Protein AF-A0A832FJZ9-F1 (afdb_monomer)

pLDDT: mean 93.6, std 7.47, range [38.06, 98.38]

Structure (mmCIF, N/CA/C/O backbone):
data_AF-A0A832FJZ9-F1
#
_entry.id   AF-A0A832FJZ9-F1
#
loop_
_atom_site.group_PDB
_atom_site.id
_atom_site.type_symbol
_atom_site.label_atom_id
_atom_site.label_alt_id
_atom_site.label_comp_id
_atom_site.label_asym_id
_atom_site.label_entity_id
_atom_site.label_seq_id
_atom_site.pdbx_PDB_ins_code
_atom_site.Cartn_x
_atom_site.Cartn_y
_atom_site.Cartn_z
_atom_site.occupancy
_atom_site.B_iso_or_equiv
_atom_site.auth_seq_id
_atom_site.auth_comp_id
_atom_site.auth_asym_id
_atom_site.auth_atom_id
_atom_site.pdbx_PDB_model_num
ATOM 1 N N . MET A 1 1 ? -12.953 16.997 8.517 1.00 89.00 1 MET A N 1
ATOM 2 C CA . MET A 1 1 ? -11.921 16.408 7.633 1.00 89.00 1 MET A CA 1
ATOM 3 C C . MET A 1 1 ? -12.492 15.427 6.600 1.00 89.00 1 MET A C 1
ATOM 5 O O . MET A 1 1 ? -12.415 15.739 5.420 1.00 89.00 1 MET A O 1
ATOM 9 N N . HIS A 1 2 ? -13.086 14.290 7.000 1.00 92.81 2 HIS A N 1
ATOM 10 C CA . HIS A 1 2 ? -13.506 13.210 6.080 1.00 92.81 2 HIS A CA 1
ATOM 11 C C . HIS A 1 2 ? -14.356 13.675 4.880 1.00 92.81 2 HIS A C 1
ATOM 13 O O . HIS A 1 2 ? -14.005 13.395 3.738 1.00 92.81 2 HIS A O 1
ATOM 19 N N . ASP A 1 3 ? -15.437 14.421 5.121 1.00 95.12 3 ASP A N 1
ATOM 20 C CA . ASP A 1 3 ? -16.335 14.901 4.057 1.00 95.12 3 ASP A CA 1
ATOM 21 C C . ASP A 1 3 ? -15.654 15.831 3.052 1.00 95.12 3 ASP A C 1
ATOM 23 O O . ASP A 1 3 ? -15.945 15.750 1.859 1.00 95.12 3 ASP A O 1
ATOM 27 N N . SER A 1 4 ? -14.747 16.684 3.539 1.00 92.88 4 SER A N 1
ATOM 28 C CA . SER A 1 4 ? -13.955 17.589 2.702 1.00 92.88 4 SER A CA 1
ATOM 29 C C . SER A 1 4 ? -13.010 16.787 1.806 1.00 92.88 4 SER A C 1
ATOM 31 O O . SER A 1 4 ? -13.047 16.933 0.589 1.00 92.88 4 SER A O 1
ATOM 33 N N . PHE A 1 5 ? -12.265 15.837 2.386 1.00 91.38 5 PHE A N 1
ATOM 34 C CA . PHE A 1 5 ? -11.355 14.972 1.630 1.00 91.38 5 PHE A CA 1
ATOM 35 C C . PHE A 1 5 ? -12.083 14.124 0.576 1.00 91.38 5 PHE A C 1
ATOM 37 O O . PHE A 1 5 ? -11.594 13.948 -0.535 1.00 91.38 5 PHE A O 1
ATOM 44 N N . ARG A 1 6 ? -13.280 13.616 0.896 1.00 91.12 6 ARG A N 1
ATOM 45 C CA . ARG A 1 6 ? -14.104 12.844 -0.050 1.00 91.12 6 ARG A CA 1
ATOM 46 C C . ARG A 1 6 ? -14.927 13.707 -1.008 1.00 91.12 6 ARG A C 1
ATOM 48 O O . ARG A 1 6 ? -15.664 13.148 -1.817 1.00 91.12 6 ARG A O 1
ATOM 55 N N . ASN A 1 7 ? -14.842 15.035 -0.894 1.00 93.50 7 ASN A N 1
ATOM 56 C CA . ASN A 1 7 ? -15.643 16.003 -1.641 1.00 93.50 7 ASN A CA 1
ATOM 57 C C . ASN A 1 7 ? -17.149 15.658 -1.655 1.00 93.50 7 ASN A C 1
ATOM 59 O O . ASN A 1 7 ? -17.830 15.718 -2.681 1.00 93.50 7 ASN A O 1
ATOM 63 N N . LYS A 1 8 ? -17.677 15.212 -0.505 1.00 96.75 8 LYS A N 1
ATOM 64 C CA . LYS A 1 8 ? -19.079 14.800 -0.370 1.00 96.75 8 LYS A CA 1
ATOM 65 C C . LYS A 1 8 ? -19.588 15.022 1.051 1.00 96.75 8 LYS A C 1
ATOM 67 O O . LYS A 1 8 ? -19.290 14.253 1.968 1.00 96.75 8 LYS A O 1
ATOM 72 N N . LYS A 1 9 ? -20.435 16.045 1.204 1.00 97.44 9 LYS A N 1
ATOM 73 C CA . LYS A 1 9 ? -21.171 16.322 2.445 1.00 97.44 9 LYS A CA 1
ATOM 74 C C . LYS A 1 9 ? -22.018 15.108 2.856 1.00 97.44 9 LYS A C 1
ATOM 76 O O . LYS A 1 9 ? -22.688 14.502 2.019 1.00 97.44 9 LYS A O 1
ATOM 81 N N . GLY A 1 10 ? -21.970 14.761 4.137 1.00 97.38 10 GLY A N 1
ATOM 82 C CA . GLY A 1 10 ? -22.644 13.618 4.749 1.00 97.38 10 GLY A CA 1
ATOM 83 C C . GLY A 1 10 ? -21.946 12.270 4.540 1.00 97.38 10 GLY A C 1
ATOM 84 O O . GLY A 1 10 ? -22.469 11.253 4.990 1.00 97.38 10 GLY A O 1
ATOM 85 N N . SER A 1 11 ? -20.793 12.210 3.860 1.00 97.25 11 SER A N 1
ATOM 86 C CA . SER A 1 11 ? -20.145 10.923 3.554 1.00 97.25 11 SER A CA 1
ATOM 87 C C . SER A 1 11 ? -19.661 10.179 4.799 1.00 97.25 11 SER A C 1
ATOM 89 O O . SER A 1 11 ? -19.756 8.955 4.839 1.00 97.25 11 SER A O 1
ATOM 91 N N . PHE A 1 12 ? -19.201 10.895 5.827 1.00 96.00 12 PHE A N 1
ATOM 92 C CA . PHE A 1 12 ? -18.792 10.297 7.094 1.00 96.00 12 PHE A CA 1
ATOM 93 C C . PHE A 1 12 ? -19.978 9.683 7.839 1.00 96.00 12 PHE A C 1
ATOM 95 O O . PHE A 1 12 ? -19.928 8.516 8.209 1.00 96.00 12 PHE A O 1
ATOM 102 N N . SER A 1 13 ? -21.078 10.431 7.978 1.00 96.94 13 SER A N 1
ATOM 103 C CA . SER A 1 13 ? -22.306 9.929 8.609 1.00 96.94 13 SER A CA 1
ATOM 104 C C . SER A 1 13 ? -22.831 8.682 7.894 1.00 96.94 13 SER A C 1
ATOM 106 O O . SER A 1 13 ? -23.115 7.687 8.549 1.00 96.94 13 SER A O 1
ATOM 108 N N . ARG A 1 14 ? -22.846 8.681 6.555 1.00 97.44 14 ARG A N 1
ATOM 109 C CA . ARG A 1 14 ? -23.234 7.501 5.766 1.00 97.44 14 ARG A CA 1
ATOM 110 C C . ARG A 1 14 ? -22.320 6.296 5.998 1.00 97.44 14 ARG A C 1
ATOM 112 O O . ARG A 1 14 ? -22.810 5.173 6.023 1.00 97.44 14 ARG A O 1
ATOM 119 N N . ALA A 1 15 ? -21.013 6.512 6.154 1.00 96.44 15 ALA A N 1
ATOM 120 C CA . ALA A 1 15 ? -20.077 5.436 6.472 1.00 96.44 15 ALA A CA 1
ATOM 121 C C . ALA A 1 15 ? -20.342 4.849 7.868 1.00 96.44 15 ALA A C 1
ATOM 123 O O . ALA A 1 15 ? -20.303 3.633 8.025 1.00 96.44 15 ALA A O 1
ATOM 124 N N . LEU A 1 16 ? -20.662 5.688 8.859 1.00 96.19 16 LEU A N 1
ATOM 125 C CA . LEU A 1 16 ? -21.021 5.226 10.203 1.00 96.19 16 LEU A CA 1
ATOM 126 C C . LEU A 1 16 ? -22.337 4.440 10.213 1.00 96.19 16 LEU A C 1
ATOM 128 O O . LEU A 1 16 ? -22.373 3.365 10.798 1.00 96.19 16 LEU A O 1
ATOM 132 N N . SER A 1 17 ? -23.374 4.909 9.511 1.00 96.94 17 SER A N 1
ATOM 133 C CA . SER A 1 17 ? -24.632 4.158 9.377 1.00 96.94 17 SER A CA 1
ATOM 134 C C . SER A 1 17 ? -24.424 2.806 8.691 1.00 96.94 17 SER A C 1
ATOM 136 O O . SER A 1 17 ? -25.046 1.820 9.062 1.00 96.94 17 SER A O 1
ATOM 138 N N . ALA A 1 18 ? -23.512 2.719 7.716 1.00 96.44 18 ALA A N 1
ATOM 139 C CA . ALA A 1 18 ? -23.163 1.433 7.116 1.00 96.44 18 ALA A CA 1
ATOM 140 C C . ALA A 1 18 ? -22.483 0.489 8.123 1.00 96.44 18 ALA A C 1
ATOM 142 O O . ALA A 1 18 ? -22.779 -0.701 8.125 1.00 96.44 18 ALA A O 1
ATOM 143 N N . LEU A 1 19 ? -21.595 0.999 8.987 1.00 96.19 19 LEU A N 1
ATOM 144 C CA . LEU A 1 19 ? -20.984 0.193 10.049 1.00 96.19 19 LEU A CA 1
ATOM 145 C C . LEU A 1 19 ? -22.018 -0.298 11.066 1.00 96.19 19 LEU A C 1
ATOM 147 O O . LEU A 1 19 ? -21.923 -1.440 11.501 1.00 96.19 19 LEU A O 1
ATOM 151 N N . GLU A 1 20 ? -22.987 0.543 11.422 1.00 95.38 20 GLU A N 1
ATOM 152 C CA . GLU A 1 20 ? -24.089 0.194 12.323 1.00 95.38 20 GLU A CA 1
ATOM 153 C C . GLU A 1 20 ? -24.928 -0.956 11.758 1.00 95.38 20 GLU A C 1
ATOM 155 O O . GLU A 1 20 ? -24.987 -2.017 12.374 1.00 95.38 20 GLU A O 1
ATOM 160 N N . ASN A 1 21 ? -25.433 -0.810 10.529 1.00 96.00 21 ASN A N 1
ATOM 161 C CA . ASN A 1 21 ? -26.218 -1.851 9.860 1.00 96.00 21 ASN A CA 1
ATOM 162 C C . ASN A 1 21 ? -25.443 -3.177 9.733 1.00 96.00 21 ASN A C 1
ATOM 164 O O . ASN A 1 21 ? -25.993 -4.258 9.915 1.00 96.00 21 ASN A O 1
ATOM 168 N N . LEU A 1 22 ? -24.143 -3.116 9.416 1.00 95.44 22 LEU A N 1
ATOM 169 C CA . LEU A 1 22 ? -23.307 -4.317 9.309 1.00 95.44 22 LEU A CA 1
ATOM 170 C C . LEU A 1 22 ? -23.061 -4.973 10.674 1.00 95.44 22 LEU A C 1
ATOM 172 O O . LEU A 1 22 ? -22.943 -6.196 10.751 1.00 95.44 22 LEU A O 1
ATOM 176 N N . ALA A 1 23 ? -22.977 -4.181 11.743 1.00 91.44 23 ALA A N 1
ATOM 177 C CA . ALA A 1 23 ? -22.807 -4.689 13.097 1.00 91.44 23 ALA A CA 1
ATOM 178 C C . ALA A 1 23 ? -24.077 -5.379 13.622 1.00 91.44 23 ALA A C 1
ATOM 180 O O . ALA A 1 23 ? -23.950 -6.402 14.297 1.00 91.44 23 ALA A O 1
ATOM 181 N N . GLU A 1 24 ? -25.268 -4.864 13.296 1.00 93.69 24 GLU A N 1
ATOM 182 C CA . GLU A 1 24 ? -26.562 -5.488 13.630 1.00 93.69 24 GLU A CA 1
ATOM 183 C C . GLU A 1 24 ? -26.681 -6.901 13.038 1.00 93.69 24 GLU A C 1
ATOM 185 O O . GLU A 1 24 ? -27.100 -7.834 13.721 1.00 93.69 24 GLU A O 1
ATOM 190 N N . GLU A 1 25 ? -26.172 -7.087 11.819 1.00 95.44 25 GLU A N 1
ATOM 191 C CA . GLU A 1 25 ? -26.148 -8.374 11.113 1.00 95.44 25 GLU A CA 1
ATOM 192 C C . GLU A 1 25 ? -24.904 -9.235 11.427 1.00 95.44 25 GLU A C 1
ATOM 194 O O . GLU A 1 25 ? -24.653 -10.252 10.780 1.00 95.44 25 GLU A O 1
ATOM 199 N N . ASN A 1 26 ? -24.088 -8.850 12.418 1.00 91.44 26 ASN A N 1
ATOM 200 C CA . ASN A 1 26 ? -22.841 -9.534 12.798 1.00 91.44 26 ASN A CA 1
ATOM 201 C C . ASN A 1 26 ? -21.834 -9.732 11.642 1.00 91.44 26 ASN A C 1
ATOM 203 O O . ASN A 1 26 ? -21.006 -10.652 11.664 1.00 91.44 26 ASN A O 1
ATOM 207 N N . VAL A 1 27 ? -21.851 -8.851 10.639 1.00 94.94 27 VAL A N 1
ATOM 208 C CA . VAL A 1 27 ? -20.894 -8.882 9.531 1.00 94.94 27 VAL A CA 1
ATOM 209 C C . VAL A 1 27 ? -19.543 -8.363 10.016 1.00 94.94 27 VAL A C 1
ATOM 211 O O . VAL A 1 27 ? -19.424 -7.273 10.577 1.00 94.94 27 VAL A O 1
ATOM 214 N N . LYS A 1 28 ? -18.478 -9.139 9.785 1.00 93.44 28 LYS A N 1
ATOM 215 C CA . LYS A 1 28 ? -17.113 -8.706 10.110 1.00 93.44 28 LYS A CA 1
ATOM 216 C C . LYS A 1 28 ? -16.699 -7.568 9.185 1.00 93.44 28 LYS A C 1
ATOM 218 O O . LYS A 1 28 ? -16.698 -7.722 7.967 1.00 93.44 28 LYS A O 1
ATOM 223 N N . THR A 1 29 ? -16.292 -6.452 9.776 1.00 96.06 29 THR A N 1
ATOM 224 C CA . THR A 1 29 ? -15.905 -5.247 9.045 1.00 96.06 29 THR A CA 1
ATOM 225 C C . THR A 1 29 ? -14.444 -4.882 9.265 1.00 96.06 29 THR A C 1
ATOM 227 O O . THR A 1 29 ? -13.862 -5.114 10.333 1.00 96.06 29 THR A O 1
ATOM 230 N N . THR A 1 30 ? -13.884 -4.253 8.233 1.00 97.19 30 THR A N 1
ATOM 231 C CA . THR A 1 30 ? -12.579 -3.597 8.251 1.00 97.19 30 THR A CA 1
ATOM 232 C C . THR A 1 30 ? -12.775 -2.136 7.876 1.00 97.19 30 THR A C 1
ATOM 234 O O . THR A 1 30 ? -13.378 -1.830 6.846 1.00 97.19 30 THR A O 1
ATOM 237 N N . VAL A 1 31 ? -12.233 -1.222 8.675 1.00 97.06 31 VAL A N 1
ATOM 238 C CA . VAL A 1 31 ? -12.134 0.195 8.309 1.00 97.06 31 VAL A CA 1
ATOM 239 C C . VAL A 1 31 ? -10.755 0.432 7.719 1.00 97.06 31 VAL A C 1
ATOM 241 O O . VAL A 1 31 ? -9.745 0.092 8.326 1.00 97.06 31 VAL A O 1
ATOM 244 N N . SER A 1 32 ? -10.711 1.015 6.525 1.00 96.56 32 SER A N 1
ATOM 245 C CA . SER A 1 32 ? -9.465 1.364 5.842 1.00 96.56 32 SER A CA 1
ATOM 246 C C . SER A 1 32 ? -9.267 2.875 5.822 1.00 96.56 32 SER A C 1
ATOM 248 O O . SER A 1 32 ? -10.180 3.620 5.461 1.00 96.56 32 SER A O 1
ATOM 250 N N . MET A 1 33 ? -8.060 3.319 6.165 1.00 95.50 33 MET A N 1
ATOM 251 C CA . MET A 1 33 ? -7.646 4.718 6.133 1.00 95.50 33 MET A CA 1
ATOM 252 C C . MET A 1 33 ? -6.351 4.847 5.337 1.00 95.50 33 MET A C 1
ATOM 254 O O . MET A 1 33 ? -5.402 4.116 5.592 1.00 95.50 33 MET A O 1
ATOM 258 N N . VAL A 1 34 ? -6.309 5.783 4.389 1.00 95.50 34 VAL A N 1
ATOM 259 C CA . VAL A 1 34 ? -5.059 6.187 3.732 1.00 95.50 34 VAL A CA 1
ATOM 260 C C . VAL A 1 34 ? -4.426 7.295 4.558 1.00 95.50 34 VAL A C 1
ATOM 262 O O . VAL A 1 34 ? -5.096 8.272 4.906 1.00 95.50 34 VAL A O 1
ATOM 265 N N . ILE A 1 35 ? -3.148 7.130 4.874 1.00 97.12 35 ILE A N 1
ATOM 266 C CA . ILE A 1 35 ? -2.382 8.097 5.653 1.00 97.12 35 ILE A CA 1
ATOM 267 C C . ILE A 1 35 ? -1.826 9.180 4.730 1.00 97.12 35 ILE A C 1
ATOM 269 O O . ILE A 1 35 ? -1.324 8.899 3.642 1.00 97.12 35 ILE A O 1
ATOM 273 N N . SER A 1 36 ? -1.967 10.428 5.165 1.00 96.25 36 SER A N 1
ATOM 274 C CA . SER A 1 36 ? -1.509 11.636 4.480 1.00 96.25 36 SER A CA 1
ATOM 275 C C . SER A 1 36 ? -1.128 12.707 5.503 1.00 96.25 36 SER A C 1
ATOM 277 O O . SER A 1 36 ? -1.426 12.583 6.695 1.00 96.25 36 SER A O 1
ATOM 279 N N . LYS A 1 37 ? -0.523 13.803 5.044 1.00 96.69 37 LYS A N 1
ATOM 280 C CA . LYS A 1 37 ? -0.191 14.963 5.887 1.00 96.69 37 LYS A CA 1
ATOM 281 C C . LYS A 1 37 ? -1.393 15.539 6.642 1.00 96.69 37 LYS A C 1
ATOM 283 O O . LYS A 1 37 ? -1.202 16.159 7.678 1.00 96.69 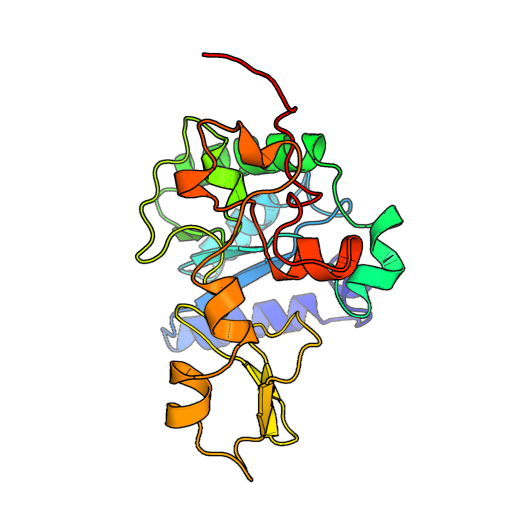37 LYS A O 1
ATOM 288 N N . LEU A 1 38 ? -2.614 15.300 6.158 1.00 95.50 38 LEU A N 1
ATOM 289 C CA . LEU A 1 38 ? -3.849 15.787 6.775 1.00 95.50 38 LEU A CA 1
ATOM 290 C C . LEU A 1 38 ? -4.273 15.007 8.024 1.00 95.50 38 LEU A C 1
ATOM 292 O O . LEU A 1 38 ? -5.051 15.532 8.807 1.00 95.50 38 LEU A O 1
ATOM 296 N N . ASN A 1 39 ? -3.851 13.746 8.171 1.00 96.25 39 ASN A N 1
ATOM 297 C CA . ASN A 1 39 ? -4.361 12.855 9.222 1.00 96.25 39 ASN A CA 1
ATOM 298 C C . ASN A 1 39 ? -3.280 12.053 9.958 1.00 96.25 39 ASN A C 1
ATOM 300 O O . ASN A 1 39 ? -3.618 11.308 10.874 1.00 96.25 39 ASN A O 1
ATOM 304 N N . LYS A 1 40 ? -2.000 12.181 9.586 1.00 96.81 40 LYS A N 1
ATOM 305 C CA . LYS A 1 40 ? -0.892 11.428 10.201 1.00 96.81 40 LYS A CA 1
ATOM 306 C C . LYS A 1 40 ? -0.768 11.622 11.716 1.00 96.81 40 LYS A C 1
ATOM 308 O O . LYS A 1 40 ? -0.194 10.759 12.373 1.00 96.81 40 LYS A O 1
ATOM 313 N N . ASP A 1 41 ? -1.267 12.736 12.250 1.00 95.94 41 ASP A N 1
ATOM 314 C CA . ASP A 1 41 ? -1.172 13.077 13.672 1.00 95.94 41 ASP A CA 1
ATOM 315 C C . ASP A 1 41 ? -2.426 12.673 14.461 1.00 95.94 41 ASP A C 1
ATOM 317 O O . ASP A 1 41 ? -2.311 12.309 15.628 1.00 95.94 41 ASP A O 1
ATOM 321 N N . ASP A 1 42 ? -3.577 12.581 13.787 1.00 95.25 42 ASP A N 1
ATOM 322 C CA . ASP A 1 42 ? -4.883 12.305 14.404 1.00 95.25 42 ASP A CA 1
ATOM 323 C C . ASP A 1 42 ? -5.446 10.917 14.029 1.00 95.25 42 ASP A C 1
ATOM 325 O O . ASP A 1 42 ? -6.596 10.589 14.319 1.00 95.25 42 ASP A O 1
ATOM 329 N N . PHE A 1 43 ? -4.671 10.059 13.351 1.00 96.44 43 PHE A N 1
ATOM 330 C CA . PHE A 1 43 ? -5.163 8.761 12.853 1.00 96.44 43 PHE A CA 1
ATOM 331 C C . PHE A 1 43 ? -5.712 7.850 13.964 1.00 96.44 43 PHE A C 1
ATOM 333 O O . PHE A 1 43 ? -6.587 7.023 13.705 1.00 96.44 43 PHE A O 1
ATOM 340 N N . GLN A 1 44 ? -5.211 7.994 15.195 1.00 96.75 44 GLN A N 1
ATOM 341 C CA . GLN A 1 44 ? -5.633 7.218 16.363 1.00 96.75 44 GLN A CA 1
ATOM 342 C C . GLN A 1 44 ? -7.035 7.591 16.871 1.00 96.75 44 GLN A C 1
ATOM 344 O O . GLN A 1 44 ? -7.672 6.784 17.547 1.00 96.75 44 GLN A O 1
ATOM 349 N N . ASP A 1 45 ? -7.572 8.749 16.481 1.00 96.50 45 ASP A N 1
ATOM 350 C CA . ASP A 1 45 ? -8.908 9.206 16.888 1.00 96.50 45 ASP A CA 1
ATOM 351 C C . ASP A 1 45 ? -10.032 8.352 16.282 1.00 96.50 45 ASP A C 1
ATOM 353 O 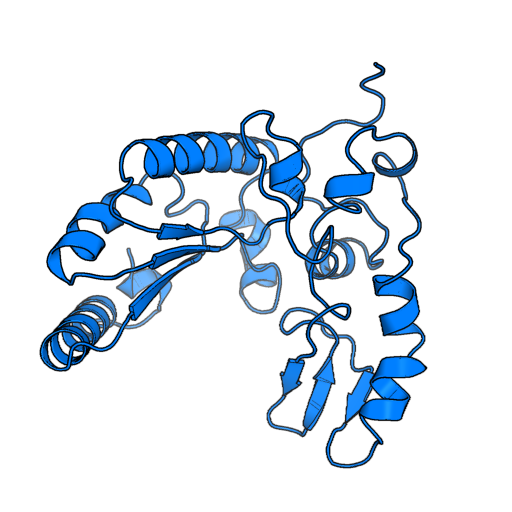O . ASP A 1 45 ? -11.188 8.417 16.703 1.00 96.50 45 ASP A O 1
ATOM 357 N N . ILE A 1 46 ? -9.706 7.493 15.310 1.00 96.12 46 ILE A N 1
ATOM 358 C CA . ILE A 1 46 ? -10.639 6.497 14.782 1.00 96.12 46 ILE A CA 1
ATOM 359 C C . ILE A 1 46 ? -10.878 5.345 15.768 1.00 96.12 46 ILE A C 1
ATOM 361 O O . ILE A 1 46 ? -11.903 4.674 15.676 1.00 96.12 46 ILE A O 1
ATOM 365 N N . ILE A 1 47 ? -9.974 5.097 16.723 1.00 97.38 47 ILE A N 1
ATOM 366 C CA . ILE A 1 47 ? -10.028 3.926 17.611 1.00 97.38 47 ILE A CA 1
ATOM 367 C C . ILE A 1 47 ? -11.333 3.859 18.428 1.00 97.38 47 ILE A C 1
ATOM 369 O O . ILE A 1 47 ? -11.964 2.798 18.420 1.00 97.38 47 ILE A O 1
ATOM 373 N N . PRO A 1 48 ? -11.828 4.940 19.067 1.00 96.56 48 PRO A N 1
ATOM 374 C CA . PRO A 1 48 ? -13.131 4.916 19.734 1.00 96.56 48 PRO A CA 1
ATOM 375 C C . PRO A 1 48 ? -14.287 4.530 18.800 1.00 96.56 48 PRO A C 1
ATOM 377 O O . PRO A 1 48 ? -15.193 3.806 19.209 1.00 96.56 48 PRO A O 1
ATOM 380 N N . ILE A 1 49 ? -14.242 4.956 17.532 1.00 94.88 49 ILE A N 1
ATOM 381 C CA . ILE A 1 49 ? -15.246 4.603 16.517 1.00 94.88 49 ILE A CA 1
ATOM 382 C C . ILE A 1 49 ? -15.153 3.110 16.178 1.00 94.88 49 ILE A C 1
ATOM 384 O O . ILE A 1 49 ? -16.176 2.428 16.165 1.00 94.88 49 ILE A O 1
ATOM 388 N N . ILE A 1 50 ? -13.942 2.585 15.967 1.00 95.69 50 ILE A N 1
ATOM 389 C CA . ILE A 1 50 ? -13.699 1.151 15.730 1.00 95.69 50 ILE A CA 1
ATOM 390 C C . ILE A 1 50 ? -14.304 0.307 16.856 1.00 95.69 50 ILE A C 1
ATOM 392 O O . ILE A 1 50 ? -15.046 -0.636 16.577 1.00 95.69 50 ILE A O 1
ATOM 396 N N . LYS A 1 51 ? -14.058 0.683 18.119 1.00 94.69 51 LYS A N 1
ATOM 397 C CA . LYS A 1 51 ? -14.597 -0.028 19.290 1.00 94.69 51 LYS A CA 1
ATOM 398 C C . LYS A 1 51 ? -16.116 0.090 19.382 1.00 94.69 51 LYS A C 1
ATOM 400 O O . LYS A 1 51 ? -16.786 -0.927 19.556 1.00 94.69 51 LYS A O 1
ATOM 405 N N . LYS A 1 52 ? -16.667 1.298 19.205 1.00 94.12 52 LYS A N 1
ATOM 406 C CA . LYS A 1 52 ? -18.118 1.552 19.253 1.00 94.12 52 LYS A CA 1
ATOM 407 C C . LYS A 1 52 ? -18.887 0.654 18.281 1.00 94.12 52 LYS A C 1
ATOM 409 O O . LYS A 1 52 ? -19.878 0.050 18.675 1.00 94.12 52 LYS A O 1
ATOM 414 N N . TYR A 1 53 ? -18.416 0.542 17.039 1.00 93.69 53 TYR A N 1
ATOM 415 C CA . TYR A 1 53 ? -19.082 -0.245 15.994 1.00 93.69 53 TYR A CA 1
ATOM 416 C C . TYR A 1 53 ? -18.550 -1.683 15.876 1.00 93.69 53 TYR A C 1
ATOM 418 O O . TYR A 1 53 ? -18.816 -2.356 14.884 1.00 93.69 53 TYR A O 1
ATOM 426 N N . LYS A 1 54 ? -17.796 -2.172 16.875 1.00 92.44 54 LYS A N 1
ATOM 427 C CA . LYS A 1 54 ? -17.253 -3.545 16.936 1.00 92.44 54 LYS A CA 1
ATOM 428 C C . LYS A 1 54 ? -16.474 -3.965 15.676 1.00 92.44 54 LYS A C 1
ATOM 430 O O . LYS A 1 54 ? -16.427 -5.152 15.334 1.00 92.44 54 LYS A O 1
ATOM 435 N N . VAL A 1 55 ? -15.841 -3.002 15.006 1.00 95.38 55 VAL A N 1
ATOM 436 C CA . VAL A 1 55 ? -15.026 -3.237 13.811 1.00 95.38 55 VAL A CA 1
ATOM 437 C C . VAL A 1 55 ? -13.821 -4.091 14.202 1.00 95.38 55 VAL A C 1
ATOM 439 O O . VAL A 1 55 ? -13.162 -3.833 15.207 1.00 95.38 55 VAL A O 1
ATOM 442 N N . LYS A 1 56 ? -13.532 -5.136 13.419 1.00 93.19 56 LYS A N 1
ATOM 443 C CA . LYS A 1 56 ? -12.503 -6.128 13.777 1.00 93.19 56 LYS A CA 1
ATOM 444 C C . LYS A 1 56 ? -11.099 -5.716 13.373 1.00 93.19 56 LYS A C 1
ATOM 446 O O . LYS A 1 56 ? -10.136 -6.103 14.036 1.00 93.19 56 LYS A O 1
ATOM 451 N N . GLN A 1 57 ? -10.990 -4.944 12.299 1.00 97.00 57 GLN A N 1
ATOM 452 C CA . GLN A 1 57 ? -9.706 -4.554 11.749 1.00 97.00 57 GLN A CA 1
ATOM 453 C C . GLN A 1 57 ? -9.688 -3.079 11.350 1.00 97.00 57 GLN A C 1
ATOM 455 O O . GLN A 1 57 ? -10.603 -2.580 10.692 1.00 97.00 57 GLN A O 1
ATOM 460 N N . LEU A 1 58 ? -8.603 -2.404 11.714 1.00 97.88 58 LEU A N 1
ATOM 461 C CA . LEU A 1 58 ? -8.209 -1.115 11.169 1.00 97.88 58 LEU A CA 1
ATOM 462 C C . LEU A 1 58 ? -7.037 -1.340 10.213 1.00 97.88 58 LEU A C 1
ATOM 464 O O . LEU A 1 58 ? -6.002 -1.877 10.599 1.00 97.88 58 LEU A O 1
ATOM 468 N N . TYR A 1 59 ? -7.196 -0.923 8.964 1.00 98.00 59 TYR A N 1
ATOM 469 C CA . TYR A 1 59 ? -6.145 -0.993 7.960 1.00 98.00 59 TYR A CA 1
ATOM 470 C C . TYR A 1 59 ? -5.587 0.405 7.708 1.00 98.00 59 TYR A C 1
ATOM 472 O O . TYR A 1 59 ? -6.300 1.280 7.204 1.00 98.00 59 TYR A O 1
ATOM 480 N N . LEU A 1 60 ? -4.317 0.610 8.052 1.00 97.81 60 LEU A N 1
ATOM 481 C CA . LEU A 1 60 ? -3.600 1.862 7.825 1.00 97.81 60 LEU A CA 1
ATOM 482 C C . LEU A 1 60 ? -2.772 1.722 6.546 1.00 97.81 60 LEU A C 1
ATOM 484 O O . LEU A 1 60 ? -1.706 1.113 6.533 1.00 97.81 60 LEU A O 1
ATOM 488 N N . HIS A 1 61 ? -3.314 2.251 5.453 1.00 95.94 61 HIS A N 1
ATOM 489 C CA . HIS A 1 61 ? -2.710 2.195 4.128 1.00 95.94 61 HIS A CA 1
ATOM 490 C C . HIS A 1 61 ? -1.688 3.311 3.957 1.00 95.94 61 HIS A C 1
ATOM 492 O O . HIS A 1 61 ? -1.958 4.475 4.276 1.00 95.94 61 HIS A O 1
ATOM 498 N N . ASN A 1 62 ? -0.555 2.974 3.349 1.00 93.75 62 ASN A N 1
ATOM 499 C CA . ASN A 1 62 ? 0.378 3.974 2.849 1.00 93.75 62 ASN A CA 1
ATOM 500 C C . ASN A 1 62 ? -0.238 4.838 1.730 1.00 93.75 62 ASN A C 1
ATOM 502 O O . ASN A 1 62 ? -1.230 4.462 1.089 1.00 93.75 62 ASN A O 1
ATOM 506 N N . TYR A 1 63 ? 0.356 6.009 1.484 1.00 93.50 63 TYR A N 1
ATOM 507 C CA . TYR A 1 63 ? -0.136 6.932 0.464 1.00 93.50 63 TYR A CA 1
ATOM 508 C C . TYR A 1 63 ? -0.050 6.307 -0.931 1.00 93.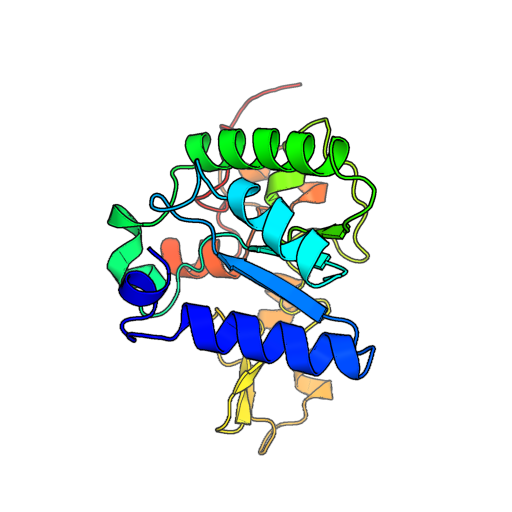50 63 TYR A C 1
ATOM 510 O O . TYR A 1 63 ? 0.980 5.761 -1.346 1.00 93.50 63 TYR A O 1
ATOM 518 N N . LYS A 1 64 ? -1.157 6.379 -1.674 1.00 88.25 64 LYS A N 1
ATOM 519 C CA . LYS A 1 64 ? -1.266 5.784 -3.006 1.00 88.25 64 LYS A CA 1
ATOM 520 C C . LYS A 1 64 ? -0.861 6.823 -4.052 1.00 88.25 64 LYS A C 1
ATOM 522 O O . LYS A 1 64 ? -1.647 7.679 -4.441 1.00 88.25 64 LYS A O 1
ATOM 527 N N . CYS A 1 65 ? 0.369 6.715 -4.539 1.00 84.00 65 CYS A N 1
ATOM 528 C CA . CYS A 1 65 ? 1.006 7.636 -5.486 1.00 84.00 65 CYS A CA 1
ATOM 529 C C . CYS A 1 65 ? 0.501 7.523 -6.942 1.00 84.00 65 CYS A C 1
ATOM 531 O O . CYS A 1 65 ? 1.263 7.760 -7.864 1.00 84.00 65 CYS A O 1
ATOM 533 N N . SER A 1 66 ? -0.766 7.171 -7.184 1.00 87.62 66 SER A N 1
ATOM 534 C CA . SER A 1 66 ? -1.339 7.025 -8.537 1.00 87.62 66 SER A CA 1
ATOM 535 C C . SER A 1 66 ? -2.569 7.917 -8.732 1.00 87.62 66 SER A C 1
ATOM 537 O O . SER A 1 66 ? -3.180 8.371 -7.762 1.00 87.62 66 SER A O 1
ATOM 539 N N . GLY A 1 67 ? -2.929 8.214 -9.986 1.00 89.06 67 GLY A N 1
ATOM 540 C CA . GLY A 1 67 ? -4.106 9.027 -10.315 1.00 89.06 67 GLY A CA 1
ATOM 541 C C . GLY A 1 67 ? -4.102 10.394 -9.617 1.00 89.06 67 GLY A C 1
ATOM 542 O O . GLY A 1 67 ? -3.144 11.157 -9.730 1.00 89.06 67 GLY A O 1
ATOM 543 N N . MET A 1 68 ? -5.170 10.704 -8.873 1.00 89.94 68 MET A N 1
ATOM 544 C CA . MET A 1 68 ? -5.251 11.942 -8.083 1.00 89.94 68 MET A CA 1
ATOM 545 C C . MET A 1 68 ? -4.227 11.992 -6.945 1.00 89.94 68 MET A C 1
ATOM 547 O O . MET A 1 68 ? -3.774 13.079 -6.598 1.00 89.94 68 MET A O 1
ATOM 551 N N . GLY A 1 69 ? -3.820 10.846 -6.398 1.00 90.88 69 GLY A N 1
ATOM 552 C CA . GLY A 1 69 ? -2.774 10.799 -5.382 1.00 90.88 69 GLY A CA 1
ATOM 553 C C . GLY A 1 69 ? -1.423 11.254 -5.936 1.00 90.88 69 GLY A C 1
ATOM 554 O O . GLY A 1 69 ? -0.738 12.048 -5.301 1.00 90.88 69 GLY A O 1
ATOM 555 N N . TYR A 1 70 ? -1.077 10.853 -7.163 1.00 90.75 70 TYR A N 1
ATOM 556 C CA . TYR A 1 70 ? 0.136 11.340 -7.831 1.00 90.75 70 TYR A CA 1
ATOM 557 C C . TYR A 1 70 ? 0.114 12.863 -8.024 1.00 90.75 70 TYR A C 1
ATOM 559 O O . TYR A 1 70 ? 1.058 13.554 -7.652 1.00 90.75 70 TYR A O 1
ATOM 567 N N . LYS A 1 71 ? -1.003 13.398 -8.539 1.00 92.62 71 LYS A N 1
ATOM 568 C CA . LYS A 1 71 ? -1.160 14.837 -8.822 1.00 92.62 71 LYS A CA 1
ATOM 569 C C . LYS A 1 71 ? -1.009 15.729 -7.587 1.00 92.62 71 LYS A C 1
ATOM 571 O O . LYS A 1 71 ? -0.591 16.868 -7.728 1.00 92.62 71 LYS A O 1
ATOM 576 N N . ASN A 1 72 ? -1.344 15.214 -6.404 1.00 94.00 72 ASN A N 1
ATOM 577 C CA . ASN A 1 72 ? -1.315 15.961 -5.143 1.00 94.00 72 ASN A CA 1
ATOM 578 C C . ASN A 1 72 ? -0.215 15.462 -4.187 1.00 94.00 72 ASN A C 1
ATOM 580 O O . ASN A 1 72 ? -0.234 15.773 -2.998 1.00 94.00 72 ASN A O 1
ATOM 584 N N . MET A 1 73 ? 0.737 14.663 -4.681 1.00 92.75 73 MET A N 1
ATOM 585 C CA . MET A 1 73 ? 1.744 13.993 -3.852 1.00 92.75 73 MET A CA 1
ATOM 586 C C . MET A 1 73 ? 2.604 14.985 -3.059 1.00 92.75 73 MET A C 1
ATOM 588 O O . MET A 1 73 ? 2.862 14.754 -1.884 1.00 92.75 73 MET A O 1
ATOM 592 N N . ALA A 1 74 ? 2.996 16.112 -3.661 1.00 92.50 74 ALA A N 1
ATOM 593 C CA . ALA A 1 74 ? 3.816 17.125 -2.990 1.00 92.50 74 ALA A CA 1
ATOM 594 C C . ALA A 1 74 ? 3.145 17.690 -1.720 1.00 92.50 74 ALA A C 1
ATOM 596 O O . ALA A 1 74 ? 3.806 17.934 -0.705 1.00 92.50 74 ALA A O 1
ATOM 597 N N . GLU A 1 75 ? 1.823 17.856 -1.764 1.00 94.19 75 GLU A N 1
ATOM 598 C CA . GLU A 1 75 ? 1.034 18.460 -0.691 1.00 94.19 75 GLU A CA 1
ATOM 599 C C . GLU A 1 75 ? 0.552 17.437 0.339 1.00 94.19 75 GLU A C 1
ATOM 601 O O . GLU A 1 75 ? 0.493 17.751 1.525 1.00 94.19 75 GLU A O 1
ATOM 606 N N . LEU A 1 76 ? 0.213 16.219 -0.096 1.00 95.31 76 LEU A N 1
ATOM 607 C CA . LEU A 1 76 ? -0.484 15.237 0.739 1.00 95.31 76 LEU A CA 1
ATOM 608 C C . LEU A 1 76 ? 0.387 14.073 1.212 1.00 95.31 76 LEU A C 1
ATOM 610 O O . LEU A 1 76 ? 0.096 13.510 2.269 1.00 95.31 76 LEU A O 1
ATOM 614 N N . ASP A 1 77 ? 1.419 13.690 0.461 1.00 96.75 77 ASP A N 1
ATOM 615 C CA . ASP A 1 77 ? 2.277 12.566 0.835 1.00 96.75 77 ASP A CA 1
ATOM 616 C C . ASP A 1 77 ? 3.270 12.966 1.931 1.00 96.75 77 ASP A C 1
ATOM 618 O O . ASP A 1 77 ? 3.663 14.131 2.064 1.00 96.75 77 ASP A O 1
ATOM 622 N N . LEU A 1 78 ? 3.667 11.979 2.725 1.00 97.50 78 LEU A N 1
ATOM 623 C CA . LEU A 1 78 ? 4.663 12.117 3.775 1.00 97.50 78 LEU A CA 1
ATOM 624 C C . LEU A 1 78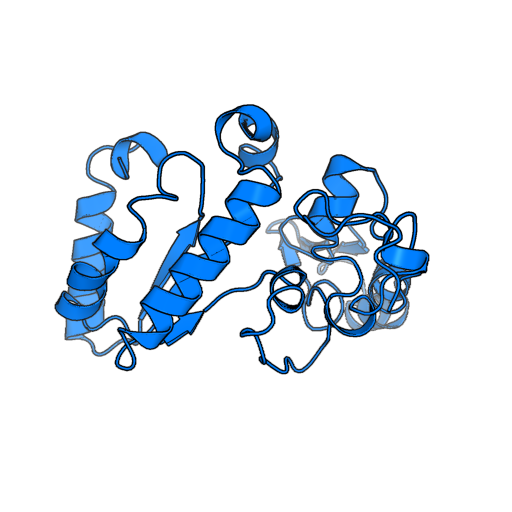 ? 6.063 11.958 3.171 1.00 97.50 78 LEU A C 1
ATOM 626 O O . LEU A 1 78 ? 6.302 11.146 2.276 1.00 97.50 78 LEU A O 1
ATOM 630 N N . SER A 1 79 ? 7.016 12.709 3.711 1.00 96.94 79 SER A N 1
ATOM 631 C CA . SER A 1 79 ? 8.439 12.455 3.501 1.00 96.94 79 SER A CA 1
ATOM 632 C C . SER A 1 79 ? 8.861 11.112 4.125 1.00 96.94 79 SER A C 1
ATOM 634 O O . SER A 1 79 ? 8.178 10.596 5.015 1.00 96.94 79 SER A O 1
ATOM 636 N N . PRO A 1 80 ? 10.012 10.538 3.727 1.00 96.94 80 PRO A N 1
ATOM 637 C CA . PRO A 1 80 ? 10.510 9.287 4.307 1.00 96.94 80 PRO A CA 1
ATOM 638 C C . PRO A 1 80 ? 10.617 9.313 5.835 1.00 96.94 80 PRO A C 1
ATOM 640 O O . PRO A 1 80 ? 10.265 8.344 6.508 1.00 96.94 80 PRO A O 1
ATOM 643 N N . GLN A 1 81 ? 11.076 10.434 6.395 1.00 97.62 81 GLN A N 1
ATOM 644 C CA . GLN A 1 81 ? 11.209 10.590 7.840 1.00 97.62 81 GLN A CA 1
ATOM 645 C C . GLN A 1 81 ? 9.836 10.677 8.524 1.00 97.62 81 GLN A C 1
ATOM 647 O O . GLN A 1 81 ? 9.616 10.010 9.530 1.00 97.62 81 GLN A O 1
ATOM 652 N N . GLU A 1 82 ? 8.869 11.387 7.935 1.00 97.94 82 GLU A N 1
ATOM 653 C CA . GLU A 1 82 ? 7.493 11.393 8.444 1.00 97.94 82 GLU A CA 1
ATOM 654 C C . GLU A 1 82 ? 6.851 9.997 8.394 1.00 97.94 82 GLU A C 1
ATOM 656 O O . GLU A 1 82 ? 6.135 9.634 9.327 1.00 97.94 82 GLU A O 1
ATOM 661 N N . TRP A 1 83 ? 7.124 9.190 7.361 1.00 97.94 83 TRP A N 1
ATOM 662 C CA . TRP A 1 83 ? 6.670 7.794 7.302 1.00 97.94 83 TRP A CA 1
ATOM 663 C C . TRP A 1 83 ? 7.264 6.944 8.422 1.00 97.94 83 TRP A C 1
ATOM 665 O O . TRP A 1 83 ? 6.534 6.200 9.075 1.00 97.94 83 TRP A O 1
ATOM 675 N N . LYS A 1 84 ? 8.570 7.071 8.683 1.00 98.00 84 LYS A N 1
ATOM 676 C CA . LYS A 1 84 ? 9.239 6.390 9.802 1.00 98.00 84 LYS A CA 1
ATOM 677 C C . LYS A 1 84 ? 8.565 6.721 11.133 1.00 98.00 84 LYS A C 1
ATOM 679 O O . LYS A 1 84 ? 8.270 5.815 11.914 1.00 98.00 84 LYS A O 1
ATOM 684 N N . ASP A 1 85 ? 8.315 8.004 11.378 1.00 98.00 85 ASP A N 1
ATOM 685 C CA . ASP A 1 85 ? 7.724 8.485 12.628 1.00 98.00 85 ASP A CA 1
ATOM 686 C C . ASP A 1 85 ? 6.251 8.079 12.749 1.00 98.00 85 ASP A C 1
ATOM 688 O O . ASP A 1 85 ? 5.800 7.667 13.820 1.00 98.00 85 ASP A O 1
ATOM 692 N N . PHE A 1 86 ? 5.504 8.101 11.642 1.00 98.31 86 PHE A N 1
ATOM 693 C CA . PHE A 1 86 ? 4.151 7.557 11.582 1.00 98.31 86 PHE A CA 1
ATOM 694 C C . PHE A 1 86 ? 4.124 6.063 11.926 1.00 98.31 86 PHE A C 1
ATOM 696 O O . PHE A 1 86 ? 3.366 5.661 12.805 1.00 98.31 86 PHE A O 1
ATOM 703 N N . TYR A 1 87 ? 4.958 5.236 11.287 1.00 98.12 87 TYR A N 1
ATOM 704 C CA . TYR A 1 87 ? 4.937 3.792 11.519 1.00 98.12 87 TYR A CA 1
ATOM 705 C C . TYR A 1 87 ? 5.335 3.422 12.949 1.00 98.12 87 TYR A C 1
ATOM 707 O O . TYR A 1 87 ? 4.719 2.528 13.524 1.00 98.12 87 TYR A O 1
ATOM 715 N N . LYS A 1 88 ? 6.295 4.129 13.559 1.00 97.81 88 LYS A N 1
ATOM 716 C CA . LYS A 1 88 ? 6.613 3.956 14.987 1.00 97.81 88 LYS A CA 1
ATOM 717 C C . LYS A 1 88 ? 5.391 4.209 15.872 1.00 97.81 88 LYS A C 1
ATOM 719 O O . LYS A 1 88 ? 5.005 3.326 16.634 1.00 97.81 88 LYS A O 1
ATOM 724 N N . ARG A 1 89 ? 4.726 5.358 15.696 1.00 97.81 89 ARG A N 1
ATOM 725 C CA . ARG A 1 89 ? 3.489 5.685 16.427 1.00 97.81 89 ARG A CA 1
ATOM 726 C C . ARG A 1 89 ? 2.385 4.661 16.168 1.00 97.81 89 ARG A C 1
ATOM 728 O O . ARG A 1 89 ? 1.697 4.240 17.089 1.00 97.81 89 ARG A O 1
ATOM 735 N N . ALA A 1 90 ? 2.218 4.210 14.928 1.00 97.75 90 ALA A N 1
ATOM 736 C CA . ALA A 1 90 ? 1.192 3.235 14.581 1.00 97.75 90 ALA A CA 1
ATOM 737 C C . ALA A 1 90 ? 1.438 1.857 15.227 1.00 97.75 90 ALA A C 1
ATOM 739 O O . ALA A 1 90 ? 0.482 1.190 15.629 1.00 97.75 90 ALA A O 1
ATOM 740 N N . LEU A 1 91 ? 2.701 1.444 15.385 1.00 97.50 91 LEU A N 1
ATOM 741 C CA . LEU A 1 91 ? 3.062 0.232 16.127 1.00 97.50 91 LEU A CA 1
ATOM 742 C C . LEU A 1 91 ? 2.781 0.367 17.630 1.00 97.50 91 LEU A C 1
ATOM 744 O O . LEU A 1 91 ? 2.291 -0.586 18.239 1.00 97.50 91 LEU A O 1
ATOM 748 N N . GLU A 1 92 ? 3.020 1.541 18.216 1.00 97.31 92 GLU A N 1
ATOM 749 C CA . GLU A 1 92 ? 2.650 1.836 19.607 1.00 97.31 92 GLU A CA 1
ATOM 750 C C . GLU A 1 92 ? 1.128 1.799 19.805 1.00 97.31 92 GLU A C 1
ATOM 752 O O . GLU A 1 92 ? 0.635 1.123 20.710 1.00 97.31 92 GLU A O 1
ATOM 757 N N . VAL A 1 93 ? 0.363 2.437 18.911 1.00 97.31 93 VAL A N 1
ATOM 758 C CA . VAL A 1 93 ? -1.110 2.395 18.926 1.00 97.31 93 VAL A CA 1
ATOM 759 C C . VAL A 1 93 ? -1.618 0.958 18.812 1.00 97.31 93 VAL A C 1
ATOM 761 O O . VAL A 1 93 ? -2.540 0.581 19.539 1.00 97.31 93 VAL A O 1
ATOM 764 N N . ARG A 1 94 ? -0.997 0.131 17.960 1.00 96.88 94 ARG A N 1
ATOM 765 C CA . ARG A 1 94 ? -1.307 -1.301 17.847 1.00 96.88 94 ARG A CA 1
ATOM 766 C C . ARG A 1 94 ? -1.045 -2.054 19.147 1.00 96.88 94 ARG A C 1
ATOM 768 O O . ARG A 1 94 ? -1.902 -2.816 19.580 1.00 96.88 94 ARG A O 1
ATOM 775 N N . LYS A 1 95 ? 0.101 -1.825 19.791 1.00 96.31 95 LYS A N 1
ATOM 776 C CA . LYS A 1 95 ? 0.446 -2.454 21.076 1.00 96.31 95 LYS A CA 1
ATOM 777 C C . LYS A 1 95 ? -0.548 -2.084 22.184 1.00 96.31 95 LYS A C 1
ATOM 779 O O . LYS A 1 95 ? -0.897 -2.936 22.994 1.00 96.31 95 LYS A O 1
ATOM 784 N N . ASN A 1 96 ? -1.028 -0.841 22.187 1.00 97.06 96 ASN A N 1
ATOM 785 C CA . ASN A 1 96 ? -1.966 -0.326 23.188 1.00 97.06 96 ASN A CA 1
ATOM 786 C C . ASN A 1 96 ? -3.434 -0.719 22.931 1.00 97.06 96 ASN A C 1
ATOM 788 O O . ASN A 1 96 ? -4.286 -0.467 23.780 1.00 97.06 96 ASN A O 1
ATOM 792 N N . ASN A 1 97 ? -3.747 -1.332 21.784 1.00 96.88 97 ASN A N 1
ATOM 793 C CA . ASN A 1 97 ? -5.102 -1.755 21.416 1.00 96.88 97 ASN A CA 1
ATOM 794 C C . ASN A 1 97 ? -5.127 -3.225 20.956 1.00 96.88 97 ASN A C 1
ATOM 796 O O . ASN A 1 97 ? -5.448 -3.497 19.797 1.00 96.88 97 ASN A O 1
ATOM 800 N N . PRO A 1 98 ? -4.802 -4.187 21.842 1.00 95.25 98 PRO A N 1
ATOM 801 C CA . PRO A 1 98 ? -4.717 -5.607 21.485 1.00 95.25 98 PRO A CA 1
ATOM 802 C C . PRO A 1 98 ? -6.070 -6.228 21.099 1.00 95.25 98 PRO A C 1
ATOM 804 O O . PRO A 1 98 ? -6.111 -7.310 20.519 1.00 95.25 98 PRO A O 1
ATOM 807 N N . ASP A 1 99 ? -7.181 -5.556 21.410 1.00 93.44 99 ASP A N 1
ATOM 808 C CA . ASP A 1 99 ? -8.544 -5.953 21.053 1.00 93.44 99 ASP A CA 1
ATOM 809 C C . ASP A 1 99 ? -8.902 -5.687 19.578 1.00 93.44 99 ASP A C 1
ATOM 811 O O . ASP A 1 99 ? -9.921 -6.184 19.092 1.00 93.44 99 ASP A O 1
ATOM 815 N N . ILE A 1 100 ? -8.067 -4.932 18.853 1.00 94.50 100 ILE A N 1
ATOM 816 C CA . ILE A 1 100 ? -8.270 -4.561 17.449 1.00 94.50 100 ILE A CA 1
ATOM 817 C C . ILE A 1 100 ? -7.098 -5.075 16.613 1.00 94.50 100 ILE A C 1
ATOM 819 O O . ILE A 1 100 ? -5.932 -4.875 16.945 1.00 94.50 100 ILE A O 1
ATOM 823 N N . THR A 1 101 ? -7.390 -5.666 15.453 1.00 96.81 101 THR A N 1
ATOM 824 C CA . THR A 1 101 ? -6.333 -5.962 14.478 1.00 96.81 101 THR A CA 1
ATOM 825 C C . THR A 1 101 ? -5.949 -4.682 13.734 1.00 96.81 101 THR A C 1
ATOM 827 O O . THR A 1 101 ? -6.744 -4.172 12.949 1.00 96.81 101 THR A O 1
ATOM 830 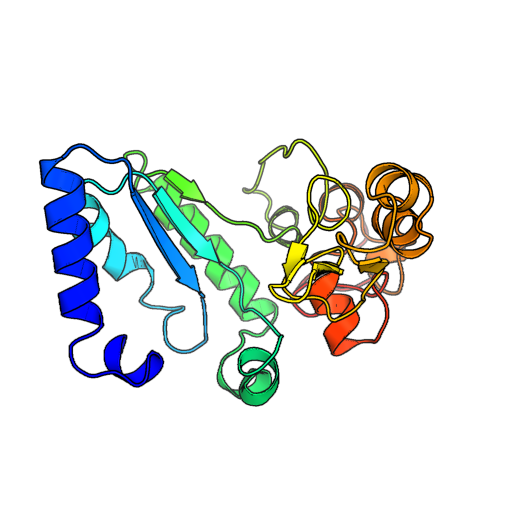N N . ILE A 1 102 ? -4.739 -4.158 13.953 1.00 97.12 102 ILE A N 1
ATOM 831 C CA . ILE A 1 102 ? -4.199 -3.031 13.172 1.00 97.12 102 ILE A CA 1
ATOM 832 C C . ILE A 1 102 ? -3.184 -3.560 12.156 1.00 97.12 102 ILE A C 1
ATOM 834 O O . ILE A 1 102 ? -2.155 -4.125 12.536 1.00 97.12 102 ILE A O 1
ATOM 838 N N . SER A 1 103 ? -3.494 -3.387 10.871 1.00 96.00 103 SER A N 1
ATOM 839 C CA . SER A 1 103 ? -2.730 -3.949 9.752 1.00 96.00 103 SER A CA 1
ATOM 840 C C . SER A 1 103 ? -2.128 -2.882 8.846 1.00 96.00 103 SER A C 1
ATOM 842 O O . SER A 1 103 ? -2.662 -1.778 8.717 1.00 96.00 103 SER A O 1
ATOM 844 N N . PHE A 1 104 ? -1.036 -3.274 8.192 1.00 94.81 104 PHE A N 1
ATOM 845 C CA . PHE A 1 104 ? -0.229 -2.462 7.289 1.00 94.81 104 PHE A CA 1
ATOM 846 C C . PHE A 1 104 ? 0.167 -3.293 6.059 1.00 94.81 104 PHE A C 1
ATOM 848 O O . PHE A 1 104 ? 0.254 -4.517 6.150 1.00 94.81 104 PHE A O 1
ATOM 855 N N . ASP A 1 105 ? 0.433 -2.643 4.925 1.00 89.00 105 ASP A N 1
ATOM 856 C CA . ASP A 1 105 ? 0.855 -3.289 3.670 1.00 89.00 105 ASP A CA 1
ATOM 857 C C . ASP A 1 105 ? 2.198 -2.786 3.124 1.00 89.00 105 ASP A C 1
ATOM 859 O O . ASP A 1 105 ? 2.576 -3.154 2.010 1.00 89.00 105 ASP A O 1
ATOM 863 N N . ASP A 1 106 ? 2.932 -1.951 3.870 1.00 95.06 106 ASP A N 1
ATOM 864 C CA . ASP A 1 106 ? 4.151 -1.328 3.355 1.00 95.06 106 ASP A CA 1
ATOM 865 C C . ASP A 1 106 ? 5.415 -2.150 3.668 1.00 95.06 106 ASP A C 1
ATOM 867 O O . ASP A 1 106 ? 5.813 -2.265 4.833 1.00 95.06 106 ASP A O 1
ATOM 871 N N . PRO A 1 107 ? 6.119 -2.694 2.653 1.00 95.25 107 PRO A N 1
ATOM 872 C CA . PRO A 1 107 ? 7.288 -3.527 2.900 1.00 95.25 107 PRO A CA 1
ATOM 873 C C . PRO A 1 107 ? 8.436 -2.799 3.603 1.00 95.25 107 PRO A C 1
ATOM 875 O O . PRO A 1 107 ? 9.260 -3.463 4.238 1.00 95.25 107 PRO A O 1
ATOM 878 N N . ILE A 1 108 ? 8.507 -1.463 3.514 1.00 96.00 108 ILE A N 1
ATOM 879 C CA . ILE A 1 108 ? 9.569 -0.674 4.160 1.00 96.00 108 ILE A CA 1
ATOM 880 C C . ILE A 1 108 ? 9.479 -0.701 5.692 1.00 96.00 108 ILE A C 1
ATOM 882 O O . ILE A 1 108 ? 10.459 -0.371 6.353 1.00 96.00 108 ILE A O 1
ATOM 886 N N . MET A 1 109 ? 8.362 -1.156 6.273 1.00 96.56 109 MET A N 1
ATOM 887 C CA . MET A 1 109 ? 8.233 -1.314 7.725 1.00 96.56 109 MET A CA 1
ATOM 888 C C . MET A 1 109 ? 9.256 -2.289 8.323 1.00 96.56 109 MET A C 1
ATOM 890 O O . MET A 1 109 ? 9.620 -2.119 9.479 1.00 96.56 109 MET A O 1
ATOM 894 N N . HIS A 1 110 ? 9.808 -3.228 7.542 1.00 95.50 110 HIS A N 1
ATOM 895 C CA . HIS A 1 110 ? 10.905 -4.111 7.981 1.00 95.50 110 HIS A CA 1
ATOM 896 C C . HIS A 1 110 ? 12.209 -3.367 8.321 1.00 95.50 110 HIS A C 1
ATOM 898 O O . HIS A 1 110 ? 13.146 -3.974 8.831 1.00 95.50 110 HIS A O 1
ATOM 904 N N . LEU A 1 111 ? 12.298 -2.064 8.032 1.00 95.31 111 LEU A N 1
ATOM 905 C CA . LEU A 1 111 ? 13.377 -1.200 8.514 1.00 95.31 111 LEU A CA 1
ATOM 906 C C . LEU A 1 111 ? 13.234 -0.851 10.006 1.00 95.31 111 LEU A C 1
ATOM 908 O O . LEU A 1 111 ? 14.176 -0.321 10.593 1.00 95.31 111 LEU A O 1
ATOM 912 N N . LEU A 1 112 ? 12.062 -1.079 10.608 1.00 96.25 112 LEU A N 1
ATOM 913 C CA . LEU A 1 112 ? 11.829 -0.868 12.032 1.00 96.25 112 LEU A CA 1
ATOM 914 C C . LEU A 1 112 ? 12.169 -2.145 12.814 1.00 96.25 112 LEU A C 1
ATOM 916 O O . LEU A 1 112 ? 11.664 -3.211 12.466 1.00 96.25 112 LEU A O 1
ATOM 920 N N . PRO A 1 113 ? 12.951 -2.051 13.904 1.00 91.81 113 PRO A N 1
ATOM 921 C CA . PRO A 1 113 ? 13.354 -3.220 14.692 1.00 91.81 113 PRO A CA 1
ATOM 922 C C . PRO A 1 113 ? 12.165 -3.932 15.358 1.00 91.81 113 PRO A C 1
ATOM 924 O O . PRO A 1 113 ? 12.176 -5.150 15.526 1.00 91.81 113 PRO A O 1
ATOM 927 N N . ASP A 1 114 ? 11.111 -3.184 15.689 1.00 90.88 114 ASP A N 1
AT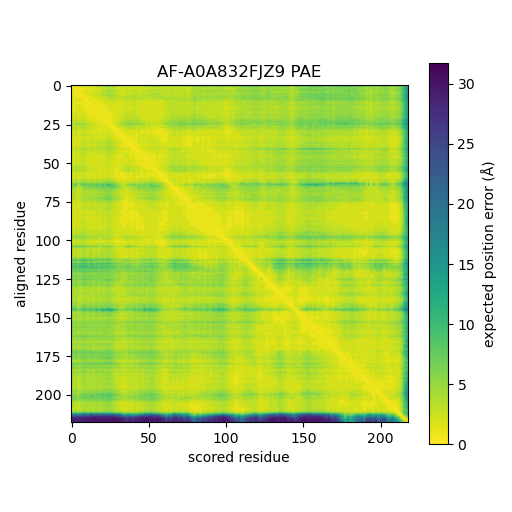OM 928 C CA . ASP A 1 114 ? 9.915 -3.718 16.349 1.00 90.88 114 ASP A CA 1
ATOM 929 C C . ASP A 1 114 ? 8.925 -4.371 15.366 1.00 90.88 114 ASP A C 1
ATOM 931 O O . ASP A 1 114 ? 7.913 -4.945 15.782 1.00 90.88 114 ASP A O 1
ATOM 935 N N . TYR A 1 115 ? 9.193 -4.307 14.056 1.00 93.69 115 TYR A N 1
ATOM 936 C CA . TYR A 1 115 ? 8.349 -4.908 13.029 1.00 93.69 115 TYR A CA 1
ATOM 937 C C . TYR A 1 115 ? 8.879 -6.283 12.609 1.00 93.69 115 TYR A C 1
ATOM 939 O O . TYR A 1 115 ? 9.792 -6.404 11.797 1.00 93.69 115 TYR A O 1
ATOM 947 N N . ASN A 1 116 ? 8.263 -7.332 13.155 1.00 88.19 116 ASN A N 1
ATOM 948 C CA . ASN A 1 116 ? 8.711 -8.720 12.999 1.00 88.19 116 ASN A CA 1
ATOM 949 C C . ASN A 1 116 ? 7.704 -9.611 12.252 1.00 88.19 116 ASN A C 1
ATOM 951 O O . ASN A 1 116 ? 7.693 -10.832 12.428 1.00 88.19 116 ASN A O 1
ATOM 955 N N . GLU A 1 117 ? 6.833 -9.018 11.432 1.00 88.94 117 GLU A N 1
ATOM 956 C CA . GLU A 1 117 ? 5.883 -9.793 10.634 1.00 88.94 117 GLU A CA 1
ATOM 957 C C . GLU A 1 117 ? 6.594 -10.607 9.553 1.00 88.94 117 GLU A C 1
ATOM 959 O O . GLU A 1 117 ? 7.546 -10.155 8.920 1.00 88.94 117 GLU A O 1
ATOM 964 N N . ARG A 1 118 ? 6.121 -11.837 9.342 1.00 87.44 118 ARG A N 1
ATOM 965 C CA . ARG A 1 118 ? 6.670 -12.769 8.354 1.00 87.44 118 ARG A CA 1
ATOM 966 C C . ARG A 1 118 ? 5.596 -13.079 7.317 1.00 87.44 118 ARG A C 1
ATOM 968 O O . ARG A 1 118 ? 4.865 -14.057 7.482 1.00 87.44 118 ARG A O 1
ATOM 975 N N . PRO A 1 119 ? 5.444 -12.234 6.285 1.00 88.25 119 PRO A N 1
ATOM 976 C CA . PRO A 1 119 ? 4.467 -12.482 5.237 1.00 88.25 119 PRO A CA 1
ATOM 977 C C . PRO A 1 119 ? 4.847 -13.722 4.418 1.00 88.25 119 PRO A C 1
ATOM 979 O O . PRO A 1 119 ? 6.016 -14.101 4.340 1.00 88.25 119 PRO A O 1
ATOM 982 N N . LEU A 1 120 ? 3.853 -14.320 3.753 1.00 88.75 120 LEU A N 1
ATOM 983 C CA . LEU A 1 120 ? 4.052 -15.471 2.861 1.00 88.75 120 LEU A CA 1
ATOM 984 C C . LEU A 1 120 ? 5.052 -15.167 1.733 1.00 88.75 120 LEU A C 1
ATOM 986 O O . LEU A 1 120 ? 5.808 -16.039 1.315 1.00 88.75 120 LEU A O 1
ATOM 990 N N . VAL A 1 121 ? 5.059 -13.922 1.251 1.00 91.44 121 VAL A N 1
ATOM 991 C CA . VAL A 1 121 ? 6.047 -13.416 0.294 1.00 91.44 121 VAL A CA 1
ATOM 992 C C . VAL A 1 121 ? 6.678 -12.144 0.828 1.00 91.44 121 VAL A C 1
ATOM 994 O O . VAL A 1 121 ? 6.002 -11.300 1.412 1.00 91.44 121 VAL A O 1
ATOM 997 N N . ARG A 1 122 ? 7.978 -11.991 0.586 1.00 92.12 122 ARG A N 1
ATOM 998 C CA . ARG A 1 122 ? 8.721 -10.781 0.940 1.00 92.12 122 ARG A CA 1
ATOM 999 C C . ARG A 1 122 ? 8.491 -9.666 -0.085 1.00 92.12 122 ARG A C 1
ATOM 1001 O O . ARG A 1 122 ? 8.220 -9.927 -1.268 1.00 92.12 122 ARG A O 1
ATOM 1008 N N . GLY A 1 123 ? 8.652 -8.417 0.348 1.00 92.94 123 GLY A N 1
ATOM 1009 C CA . GLY A 1 123 ? 8.355 -7.240 -0.474 1.00 92.94 123 GLY A CA 1
ATOM 1010 C C . GLY A 1 123 ? 6.868 -7.094 -0.824 1.00 92.94 123 GLY A C 1
ATOM 1011 O O . GLY A 1 123 ? 5.999 -7.666 -0.173 1.00 92.94 123 GLY A O 1
ATOM 1012 N N . SER A 1 124 ? 6.562 -6.328 -1.875 1.00 91.25 124 SER A N 1
ATOM 1013 C CA . SER A 1 124 ? 5.180 -6.180 -2.352 1.00 91.25 124 SER A CA 1
ATOM 1014 C C . SER A 1 124 ? 4.618 -7.489 -2.921 1.00 91.25 124 SER A C 1
ATOM 1016 O O . SER A 1 124 ? 5.315 -8.203 -3.645 1.00 91.25 124 SER A O 1
ATOM 1018 N N . THR A 1 125 ? 3.327 -7.742 -2.700 1.00 92.50 125 THR A N 1
ATOM 1019 C CA . THR A 1 125 ? 2.596 -8.916 -3.221 1.00 92.50 125 THR A CA 1
ATOM 1020 C C . THR A 1 125 ? 2.296 -8.853 -4.723 1.00 92.50 125 THR A C 1
ATOM 1022 O O . THR A 1 125 ? 1.972 -9.877 -5.328 1.00 92.50 125 THR A O 1
ATOM 1025 N N . CYS A 1 126 ? 2.418 -7.667 -5.322 1.00 90.94 126 CYS A N 1
ATOM 1026 C CA . CYS A 1 126 ? 2.086 -7.366 -6.712 1.00 90.94 126 CYS A CA 1
ATOM 1027 C C . CYS A 1 126 ? 2.828 -8.287 -7.686 1.00 90.94 126 CYS A C 1
ATOM 1029 O O . CYS A 1 126 ? 4.059 -8.325 -7.693 1.00 90.94 126 CYS A O 1
ATOM 1031 N N . GLY A 1 127 ? 2.082 -9.046 -8.487 1.00 90.81 127 GLY A N 1
ATOM 1032 C CA . GLY A 1 127 ? 2.639 -10.018 -9.425 1.00 90.81 127 GLY A CA 1
ATOM 1033 C C . GLY A 1 127 ? 3.252 -11.272 -8.787 1.00 90.81 127 GLY A C 1
ATOM 1034 O O . GLY A 1 127 ? 3.770 -12.122 -9.511 1.00 90.81 127 GLY A O 1
ATOM 1035 N N . LYS A 1 128 ? 3.189 -11.420 -7.456 1.00 93.25 128 LYS A N 1
ATOM 1036 C CA . LYS A 1 128 ? 3.676 -12.595 -6.707 1.00 93.25 128 LYS A CA 1
ATOM 1037 C C . LYS A 1 128 ? 2.541 -13.436 -6.137 1.00 93.25 128 LYS A C 1
ATOM 1039 O O . LYS A 1 128 ? 2.552 -14.649 -6.291 1.00 93.25 128 LYS A O 1
ATOM 1044 N N . LEU A 1 129 ? 1.565 -12.782 -5.506 1.00 93.38 129 LEU A N 1
ATOM 1045 C CA . LEU A 1 129 ? 0.360 -13.411 -4.947 1.00 93.38 129 LEU A CA 1
ATOM 1046 C C . LEU A 1 129 ? -0.935 -12.849 -5.535 1.00 93.38 129 LEU A C 1
ATOM 1048 O O . LEU A 1 129 ? -2.006 -13.388 -5.275 1.00 93.38 129 LEU A O 1
ATOM 1052 N N . SER A 1 130 ? -0.858 -11.753 -6.289 1.00 93.19 130 SER A N 1
ATOM 1053 C CA . SER A 1 130 ? -2.036 -11.077 -6.819 1.00 93.19 130 SER A CA 1
ATOM 1054 C C . SER A 1 130 ? -1.801 -10.493 -8.208 1.00 93.19 130 SER A C 1
ATOM 1056 O O . SER A 1 130 ? -0.676 -10.166 -8.597 1.00 93.19 130 SER A O 1
ATOM 1058 N N . LEU A 1 131 ? -2.914 -10.355 -8.926 1.00 95.56 131 LEU A N 1
ATOM 1059 C CA . LEU A 1 131 ? -3.091 -9.538 -10.118 1.00 95.56 131 LEU A CA 1
ATOM 1060 C C . LEU A 1 131 ? -4.283 -8.609 -9.883 1.00 95.56 131 LEU A C 1
ATOM 1062 O O . LEU A 1 131 ? -5.125 -8.866 -9.023 1.00 95.56 131 LEU A O 1
ATOM 1066 N N . ASN A 1 132 ? -4.362 -7.551 -10.674 1.00 95.75 132 ASN A N 1
ATOM 1067 C CA . ASN A 1 132 ? -5.521 -6.684 -10.764 1.00 95.75 132 ASN A CA 1
ATOM 1068 C C . ASN A 1 132 ? -6.155 -6.832 -12.151 1.00 95.75 132 ASN A C 1
ATOM 1070 O O . ASN A 1 132 ? -5.438 -6.901 -13.146 1.00 95.75 132 ASN A O 1
ATOM 1074 N N . ILE A 1 133 ? -7.486 -6.875 -12.203 1.00 96.56 133 ILE A N 1
ATOM 1075 C CA . ILE A 1 133 ? -8.261 -6.935 -13.446 1.00 96.56 133 ILE A CA 1
ATOM 1076 C C . ILE A 1 133 ? -9.174 -5.711 -13.472 1.00 96.56 133 ILE A C 1
ATOM 1078 O O . ILE A 1 133 ? -10.008 -5.528 -12.586 1.00 96.56 133 ILE A O 1
ATOM 1082 N N . HIS A 1 134 ? -8.995 -4.853 -14.470 1.00 96.00 134 HIS A N 1
ATOM 1083 C CA . HIS A 1 134 ? -9.826 -3.677 -14.688 1.00 96.00 134 HIS A CA 1
ATOM 1084 C C . HIS A 1 134 ? -11.184 -4.059 -15.294 1.00 96.00 134 HIS A C 1
ATOM 1086 O O . HIS A 1 134 ? -11.363 -5.139 -15.851 1.00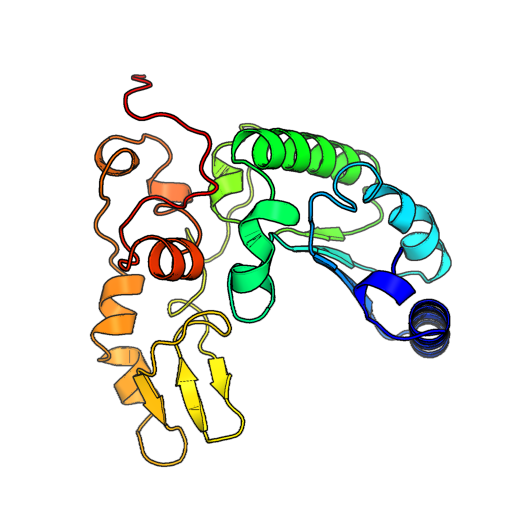 96.00 134 HIS A O 1
ATOM 1092 N N . SER A 1 135 ? -12.158 -3.149 -15.220 1.00 96.06 135 SER A N 1
ATOM 1093 C CA . SER A 1 135 ? -13.516 -3.376 -15.741 1.00 96.06 135 SER A CA 1
ATOM 1094 C C . SER A 1 135 ? -13.576 -3.603 -17.256 1.00 96.06 135 SER A C 1
ATOM 1096 O O . SER A 1 135 ? -14.524 -4.212 -17.739 1.00 96.06 135 SER A O 1
ATOM 1098 N N . ASN A 1 136 ? -12.570 -3.143 -18.006 1.00 96.81 136 ASN A N 1
ATOM 1099 C CA . ASN A 1 136 ? -12.404 -3.410 -19.439 1.00 96.81 136 ASN A CA 1
ATOM 1100 C C . ASN A 1 136 ? -11.684 -4.746 -19.731 1.00 96.81 136 ASN A C 1
ATOM 1102 O O . ASN A 1 136 ? -11.396 -5.058 -20.887 1.00 96.81 136 ASN A O 1
ATOM 1106 N N . GLY A 1 137 ? -11.361 -5.515 -18.690 1.00 97.69 137 GLY A N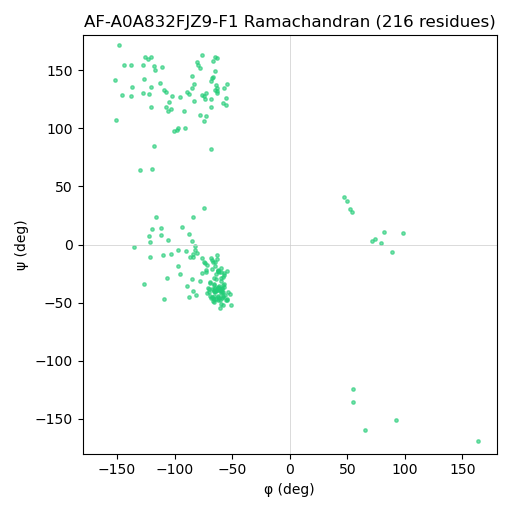 1
ATOM 1107 C CA . GLY A 1 137 ? -10.653 -6.785 -18.765 1.00 97.69 137 GLY A CA 1
ATOM 1108 C C . GLY A 1 137 ? -9.129 -6.681 -18.706 1.00 97.69 137 GLY A C 1
ATOM 1109 O O . GLY A 1 137 ? -8.481 -7.722 -18.620 1.00 97.69 137 GLY A O 1
ATOM 1110 N N . ASP A 1 138 ? -8.539 -5.481 -18.728 1.00 97.88 138 ASP A N 1
ATOM 1111 C CA . ASP A 1 138 ? -7.080 -5.339 -18.692 1.00 97.88 138 ASP A CA 1
ATOM 1112 C C . ASP A 1 138 ? -6.507 -5.879 -17.383 1.00 97.88 138 ASP A C 1
ATOM 1114 O O . ASP A 1 138 ? -7.001 -5.594 -16.292 1.00 97.88 138 ASP A O 1
ATOM 1118 N N . ILE A 1 139 ? -5.429 -6.643 -17.500 1.00 97.88 139 ILE A N 1
ATOM 1119 C CA . ILE A 1 139 ? -4.730 -7.274 -16.390 1.00 97.88 139 ILE A CA 1
ATOM 1120 C C . ILE A 1 139 ? -3.469 -6.465 -16.097 1.00 97.88 139 ILE A C 1
ATOM 1122 O O . ILE A 1 139 ? -2.648 -6.239 -16.987 1.00 97.88 139 ILE A O 1
ATOM 1126 N N . THR A 1 140 ? -3.277 -6.080 -14.837 1.00 96.25 140 THR A N 1
ATOM 1127 C CA . THR A 1 140 ? -2.069 -5.406 -14.343 1.00 96.25 140 THR A CA 1
ATOM 1128 C C . THR A 1 140 ? -1.501 -6.139 -13.116 1.00 96.25 140 THR A C 1
ATOM 1130 O O . THR A 1 140 ? -2.242 -6.804 -12.388 1.00 96.25 140 THR A O 1
ATOM 1133 N N . PRO A 1 141 ? -0.188 -6.046 -12.820 1.00 94.94 141 PRO A N 1
ATOM 1134 C CA . PRO A 1 141 ? 0.393 -6.692 -11.636 1.00 94.94 141 PRO A CA 1
ATOM 1135 C C . PRO A 1 141 ? -0.077 -6.096 -10.300 1.00 94.94 141 PRO A C 1
ATOM 1137 O O . PRO A 1 141 ? 0.057 -6.724 -9.251 1.00 94.94 141 PRO A O 1
ATOM 1140 N N . CYS A 1 142 ? -0.569 -4.857 -10.326 1.00 92.62 142 CYS A N 1
ATOM 1141 C CA . CYS A 1 142 ? -1.007 -4.082 -9.172 1.00 92.62 142 CYS A CA 1
ATOM 1142 C C . CYS A 1 142 ? -2.090 -3.099 -9.619 1.00 92.62 142 CYS A C 1
ATOM 1144 O O . CYS A 1 142 ? -1.930 -2.461 -10.657 1.00 92.62 142 CYS A O 1
ATOM 1146 N N . GLY A 1 143 ? -3.120 -2.877 -8.797 1.00 90.81 143 GLY A N 1
ATOM 1147 C CA . GLY A 1 143 ? -4.152 -1.867 -9.077 1.00 90.81 143 GLY A CA 1
ATOM 1148 C C . GLY A 1 143 ? -3.637 -0.422 -9.116 1.00 90.81 143 GLY A C 1
ATOM 1149 O O . GLY A 1 143 ? -4.337 0.466 -9.590 1.00 90.81 143 GLY A O 1
ATOM 1150 N N . PHE A 1 144 ? -2.407 -0.183 -8.653 1.00 88.50 144 PHE A N 1
ATOM 1151 C CA . PHE A 1 144 ? -1.741 1.120 -8.699 1.00 88.50 144 PHE A CA 1
ATOM 1152 C C . PHE A 1 144 ? -0.646 1.202 -9.771 1.00 88.50 144 PHE A C 1
ATOM 1154 O O . PHE A 1 144 ? 0.042 2.211 -9.845 1.00 88.50 144 PHE A O 1
ATOM 1161 N N . MET A 1 145 ? -0.457 0.163 -10.592 1.00 86.62 145 MET A N 1
ATOM 1162 C CA . MET A 1 145 ? 0.491 0.174 -11.709 1.00 86.62 145 MET A CA 1
ATOM 1163 C C . MET A 1 145 ? -0.250 0.247 -13.038 1.00 86.62 145 MET A C 1
ATOM 1165 O O . MET A 1 145 ? -1.130 -0.564 -13.304 1.00 86.62 145 MET A O 1
ATOM 1169 N N . SER A 1 146 ? 0.175 1.155 -13.914 1.00 81.81 146 SER A N 1
ATOM 1170 C CA . SER A 1 146 ? -0.368 1.329 -15.268 1.00 81.81 146 SER A CA 1
ATOM 1171 C C . SER A 1 146 ? 0.248 0.381 -16.310 1.00 81.81 146 SER A C 1
ATOM 1173 O O . SER A 1 146 ? 0.257 0.686 -17.499 1.00 81.81 146 SER A O 1
ATOM 1175 N N . VAL A 1 147 ? 0.798 -0.757 -15.879 1.00 91.81 147 VAL A N 1
ATOM 1176 C CA . VAL A 1 147 ? 1.494 -1.708 -16.758 1.00 91.81 147 VAL A CA 1
ATOM 1177 C C . VAL A 1 147 ? 0.563 -2.864 -17.078 1.00 91.81 147 VAL A C 1
ATOM 1179 O O . VAL A 1 147 ? 0.424 -3.794 -16.281 1.00 91.81 147 VAL A O 1
ATOM 1182 N N . THR A 1 148 ? -0.080 -2.789 -18.239 1.00 96.38 148 THR A N 1
ATOM 1183 C CA . THR A 1 148 ? -0.946 -3.854 -18.751 1.00 96.38 148 THR A CA 1
ATOM 1184 C C . THR A 1 148 ? -0.098 -5.027 -19.230 1.00 96.38 148 THR A C 1
ATOM 1186 O O . THR A 1 148 ? 0.794 -4.862 -20.059 1.00 96.38 148 THR A O 1
ATOM 1189 N N . ILE A 1 149 ? -0.377 -6.218 -18.701 1.00 97.38 149 ILE A N 1
ATOM 1190 C CA . ILE A 1 149 ? 0.296 -7.470 -19.075 1.00 97.38 149 ILE A CA 1
ATOM 1191 C C . ILE A 1 149 ? -0.559 -8.355 -19.987 1.00 97.38 149 ILE A C 1
ATOM 1193 O O . ILE A 1 149 ? -0.059 -9.357 -20.483 1.00 97.38 149 ILE A O 1
ATOM 1197 N N . GLY A 1 150 ? -1.827 -8.000 -20.191 1.00 97.69 150 GLY A N 1
ATOM 1198 C CA . GLY A 1 150 ? -2.773 -8.698 -21.059 1.00 97.69 150 GLY A CA 1
ATOM 1199 C C . GLY A 1 150 ? -4.210 -8.290 -20.752 1.00 97.69 150 GLY A C 1
ATOM 1200 O O . GLY A 1 150 ? -4.436 -7.342 -20.000 1.00 97.69 150 GLY A O 1
ATOM 1201 N N . ASN A 1 151 ? -5.180 -9.008 -21.306 1.00 98.38 151 ASN A N 1
ATOM 1202 C CA . ASN A 1 151 ? -6.605 -8.788 -21.095 1.00 98.38 151 ASN A CA 1
ATOM 1203 C C . ASN A 1 151 ? -7.340 -10.127 -20.915 1.00 98.38 151 ASN A C 1
ATOM 1205 O O . ASN A 1 151 ? -7.234 -11.020 -21.752 1.00 98.38 151 ASN A O 1
ATOM 1209 N N . ILE A 1 152 ? -8.124 -10.259 -19.842 1.00 98.06 152 ILE A N 1
ATOM 1210 C CA . ILE A 1 152 ? -8.794 -11.514 -19.451 1.00 98.06 152 ILE A CA 1
ATOM 1211 C C . ILE A 1 152 ? -9.796 -12.032 -20.489 1.00 98.06 152 ILE A C 1
ATOM 1213 O O . ILE A 1 152 ? -10.116 -13.215 -20.500 1.00 98.06 152 ILE A O 1
ATOM 1217 N N . LEU A 1 153 ? -10.302 -11.156 -21.360 1.00 98.00 153 LEU A N 1
ATOM 1218 C CA . LEU A 1 153 ? -11.264 -11.518 -22.401 1.00 98.00 153 LEU A CA 1
ATOM 1219 C C . LEU A 1 153 ? -10.586 -12.064 -23.666 1.00 98.00 153 LEU A C 1
ATOM 1221 O O . LEU A 1 153 ? -11.279 -12.540 -24.563 1.00 98.00 153 LEU A O 1
ATOM 1225 N N . LYS A 1 154 ? -9.257 -11.940 -23.774 1.00 98.06 154 LYS A N 1
ATOM 1226 C CA . LYS A 1 154 ? -8.491 -12.237 -24.996 1.00 98.06 154 LYS A CA 1
ATOM 1227 C C . LYS A 1 154 ? -7.339 -13.210 -24.765 1.00 98.06 154 LYS A C 1
ATOM 1229 O O . LYS A 1 154 ? -7.039 -14.003 -25.651 1.00 98.06 154 LYS A O 1
ATOM 1234 N N . ASP A 1 155 ? -6.706 -13.144 -23.598 1.00 98.25 155 ASP A N 1
ATOM 1235 C CA . ASP A 1 155 ? -5.458 -13.839 -23.300 1.00 98.25 155 ASP A CA 1
ATOM 1236 C C . ASP A 1 155 ? -5.644 -14.970 -22.278 1.00 98.25 155 ASP A C 1
ATOM 1238 O O . ASP A 1 155 ? -6.498 -14.914 -21.392 1.00 98.25 155 ASP A O 1
ATOM 1242 N N . ASP A 1 156 ? -4.776 -15.983 -22.347 1.00 98.00 156 ASP A N 1
ATOM 1243 C CA . ASP A 1 156 ? -4.688 -17.034 -21.330 1.00 98.00 156 ASP A CA 1
ATOM 1244 C C . ASP A 1 156 ? -4.000 -16.494 -20.065 1.00 98.00 156 ASP A C 1
ATOM 1246 O O . ASP A 1 156 ? -2.778 -16.310 -20.021 1.00 98.00 156 ASP A O 1
ATOM 1250 N N . ILE A 1 157 ? -4.786 -16.271 -19.007 1.00 97.00 157 ILE A N 1
ATOM 1251 C CA . ILE A 1 157 ? -4.288 -15.768 -17.720 1.00 97.00 157 ILE A CA 1
ATOM 1252 C C . ILE A 1 157 ? -3.239 -16.688 -17.081 1.00 97.00 157 ILE A C 1
ATOM 1254 O O . ILE A 1 157 ? -2.335 -16.193 -16.409 1.00 97.00 157 ILE A O 1
ATOM 1258 N N . ILE A 1 158 ? -3.309 -18.006 -17.288 1.00 97.38 158 ILE A N 1
ATOM 1259 C CA . ILE A 1 158 ? -2.338 -18.952 -16.726 1.00 97.38 158 ILE A CA 1
ATOM 1260 C C . ILE A 1 158 ? -1.004 -18.817 -17.452 1.00 97.38 158 ILE A C 1
ATOM 1262 O O . ILE A 1 158 ? 0.044 -18.787 -16.800 1.00 97.38 158 ILE A O 1
ATOM 1266 N N . LYS A 1 159 ? -1.037 -18.681 -18.781 1.00 97.88 159 LYS A N 1
ATOM 1267 C CA . LYS A 1 159 ? 0.161 -18.390 -19.575 1.00 97.88 159 LYS A CA 1
ATOM 1268 C C . LYS A 1 159 ? 0.761 -17.042 -19.184 1.00 97.88 159 LYS A C 1
ATOM 1270 O O . LYS A 1 159 ? 1.949 -16.972 -18.890 1.00 97.88 159 LYS A O 1
ATOM 1275 N N . LEU A 1 160 ? -0.055 -15.991 -19.083 1.00 97.25 160 LEU A N 1
ATOM 1276 C CA . LEU A 1 160 ? 0.402 -14.678 -18.616 1.00 97.25 160 LEU A CA 1
ATOM 1277 C C . LEU A 1 160 ? 1.021 -14.757 -17.218 1.00 97.25 160 LEU A C 1
ATOM 1279 O O . LEU A 1 160 ? 2.094 -14.202 -16.989 1.00 97.25 160 LEU A O 1
ATOM 1283 N N . TRP A 1 161 ? 0.385 -15.474 -16.290 1.00 96.88 161 TRP A N 1
ATOM 1284 C CA . TRP A 1 161 ? 0.886 -15.637 -14.930 1.00 96.88 161 TRP A CA 1
ATOM 1285 C C . TRP A 1 161 ? 2.256 -16.312 -14.891 1.00 96.88 161 TRP A C 1
ATOM 1287 O O . TRP A 1 161 ? 3.083 -15.922 -14.070 1.00 96.88 161 TRP A O 1
ATOM 1297 N N . LYS A 1 162 ? 2.514 -17.308 -15.743 1.00 96.38 162 LYS A N 1
ATOM 1298 C CA . LYS A 1 162 ? 3.792 -18.037 -15.774 1.00 96.38 162 LYS A CA 1
ATOM 1299 C C . LYS A 1 162 ? 4.873 -17.292 -16.556 1.00 96.38 162 LYS A C 1
ATOM 1301 O O . LYS A 1 162 ? 5.995 -17.165 -16.071 1.00 96.38 162 LYS A O 1
ATOM 1306 N N . ASP A 1 163 ? 4.511 -16.748 -17.712 1.00 97.12 163 ASP A N 1
ATOM 1307 C CA . ASP A 1 163 ? 5.484 -16.384 -18.742 1.00 97.12 163 ASP A CA 1
ATOM 1308 C C . ASP A 1 163 ? 5.651 -14.870 -18.917 1.00 97.12 163 ASP A C 1
ATOM 1310 O O . ASP A 1 163 ? 6.560 -14.438 -19.624 1.00 97.12 163 ASP A O 1
ATOM 1314 N N . SER A 1 164 ? 4.812 -14.037 -18.283 1.00 97.50 164 SER A N 1
ATOM 1315 C CA . SER A 1 164 ? 4.904 -12.579 -18.422 1.00 97.50 164 SER A CA 1
ATOM 1316 C C . SER A 1 164 ? 6.289 -12.064 -17.999 1.00 97.50 164 SER A C 1
ATOM 1318 O O . SER A 1 164 ? 6.666 -12.204 -16.828 1.00 97.50 164 SER A O 1
ATOM 1320 N N . PRO A 1 165 ? 7.027 -11.378 -18.897 1.00 95.56 165 PRO A N 1
ATOM 1321 C CA . PRO A 1 165 ? 8.313 -10.771 -18.557 1.00 95.56 165 PRO A CA 1
ATOM 1322 C C . PRO A 1 165 ? 8.207 -9.764 -17.406 1.00 95.56 165 PRO A C 1
ATOM 1324 O O . PRO A 1 165 ? 9.094 -9.693 -16.559 1.00 95.56 165 PRO A O 1
ATOM 1327 N N . VAL A 1 166 ? 7.092 -9.029 -17.329 1.00 95.19 166 VAL A N 1
ATOM 1328 C CA . VAL A 1 166 ? 6.830 -8.055 -16.258 1.00 95.19 166 VAL A CA 1
ATOM 1329 C C . VAL A 1 166 ? 6.676 -8.759 -14.911 1.00 95.19 166 VAL A C 1
ATOM 1331 O O . VAL A 1 166 ? 7.287 -8.346 -13.926 1.00 95.19 166 VAL A O 1
ATOM 1334 N N . LEU A 1 167 ? 5.894 -9.842 -14.852 1.00 96.19 167 LEU A N 1
ATOM 1335 C CA . LEU A 1 167 ? 5.730 -10.607 -13.614 1.00 96.19 167 LEU A CA 1
ATOM 1336 C C . LEU A 1 167 ? 7.041 -11.272 -13.193 1.00 96.19 167 LEU A C 1
ATOM 1338 O O . LEU A 1 167 ? 7.387 -11.247 -12.013 1.00 96.19 167 LEU A O 1
ATOM 1342 N N . ASN A 1 168 ? 7.803 -11.804 -14.148 1.00 95.38 168 ASN A N 1
ATOM 1343 C CA . ASN A 1 168 ? 9.111 -12.391 -13.876 1.00 95.38 168 ASN A CA 1
ATOM 1344 C C . ASN A 1 168 ? 10.107 -11.361 -13.327 1.00 95.38 168 ASN A C 1
ATOM 1346 O O . ASN A 1 168 ? 10.818 -11.673 -12.372 1.00 95.38 168 ASN A O 1
ATOM 1350 N N . ALA A 1 169 ? 10.097 -10.124 -13.831 1.00 92.88 169 ALA A N 1
ATOM 1351 C CA . ALA A 1 169 ? 10.900 -9.031 -13.282 1.00 92.88 169 ALA A CA 1
ATOM 1352 C C . ALA A 1 169 ? 10.469 -8.629 -11.856 1.00 92.88 169 ALA A C 1
ATOM 1354 O O . ALA A 1 169 ? 11.314 -8.370 -11.002 1.00 92.88 169 ALA A O 1
ATOM 1355 N N . LEU A 1 170 ? 9.164 -8.619 -11.557 1.00 94.38 170 LEU A N 1
ATOM 1356 C CA . LEU A 1 170 ? 8.652 -8.319 -10.209 1.00 94.38 170 LEU A CA 1
ATOM 1357 C C . LEU A 1 170 ? 8.963 -9.424 -9.187 1.00 94.38 170 LEU A C 1
ATOM 1359 O O . LEU A 1 170 ? 9.147 -9.144 -7.998 1.00 94.38 170 LEU A O 1
ATOM 1363 N N . ARG A 1 171 ? 9.006 -10.681 -9.640 1.00 94.81 171 ARG A N 1
ATOM 1364 C CA . ARG A 1 171 ? 9.333 -11.856 -8.817 1.00 94.81 171 ARG A CA 1
ATOM 1365 C C . ARG A 1 171 ? 10.828 -11.995 -8.560 1.00 94.81 171 ARG A C 1
ATOM 1367 O O . ARG A 1 171 ? 11.191 -12.447 -7.480 1.00 94.81 171 ARG A O 1
ATOM 1374 N N . ASN A 1 172 ? 11.657 -11.551 -9.502 1.00 93.38 172 ASN A N 1
ATOM 1375 C CA . ASN A 1 172 ? 13.116 -11.617 -9.434 1.00 93.38 172 ASN A CA 1
ATOM 1376 C C . ASN A 1 172 ? 13.723 -10.202 -9.497 1.00 93.38 172 ASN A C 1
ATOM 1378 O O . ASN A 1 172 ? 14.370 -9.854 -10.489 1.00 93.38 172 ASN A O 1
ATOM 1382 N N . PRO A 1 173 ? 13.477 -9.349 -8.483 1.00 93.75 173 PRO A N 1
ATOM 1383 C CA . PRO A 1 173 ? 13.975 -7.984 -8.498 1.00 93.75 173 PRO A CA 1
ATOM 1384 C C . PRO A 1 173 ? 15.502 -7.959 -8.377 1.00 93.75 173 PRO A C 1
ATOM 1386 O O . PRO A 1 173 ? 16.090 -8.725 -7.617 1.00 93.75 173 PRO A O 1
ATOM 1389 N N . ILE A 1 174 ? 16.133 -7.026 -9.086 1.00 94.69 174 ILE A N 1
ATOM 1390 C CA . ILE A 1 174 ? 17.575 -6.777 -9.009 1.00 94.69 174 ILE A CA 1
ATOM 1391 C C . ILE A 1 174 ? 17.760 -5.455 -8.261 1.00 94.69 174 ILE A C 1
ATOM 1393 O O . ILE A 1 174 ? 17.257 -4.436 -8.735 1.00 94.69 174 ILE A O 1
ATOM 1397 N N . PRO A 1 175 ? 18.423 -5.417 -7.094 1.00 94.94 175 PRO A N 1
ATOM 1398 C CA . PRO A 1 175 ? 18.534 -4.188 -6.318 1.00 94.94 175 PRO A CA 1
ATOM 1399 C C . PRO A 1 175 ? 19.332 -3.105 -7.059 1.00 94.94 175 PRO A C 1
ATOM 1401 O O . PRO A 1 175 ? 20.393 -3.376 -7.618 1.00 94.94 175 PRO A O 1
ATOM 1404 N N . LYS A 1 176 ? 18.853 -1.856 -7.006 1.00 94.50 176 LYS A N 1
ATOM 1405 C CA . LYS A 1 176 ? 19.560 -0.664 -7.508 1.00 94.50 176 LYS A CA 1
ATOM 1406 C C . LYS A 1 176 ? 19.803 0.367 -6.407 1.00 94.50 176 LYS A C 1
ATOM 1408 O O . LYS A 1 176 ? 19.139 0.364 -5.369 1.00 94.50 176 LYS A O 1
ATOM 1413 N N . GLY A 1 177 ? 20.747 1.278 -6.649 1.00 93.56 177 GLY A N 1
ATOM 1414 C CA . GLY A 1 177 ? 21.068 2.380 -5.738 1.00 93.56 177 GLY A CA 1
ATOM 1415 C C . GLY A 1 177 ? 21.397 1.888 -4.328 1.00 93.56 177 GLY A C 1
ATOM 1416 O O . GLY A 1 177 ? 22.083 0.881 -4.158 1.00 93.56 177 GLY A O 1
ATOM 1417 N N . LYS A 1 178 ? 20.845 2.555 -3.308 1.00 94.25 178 LYS A N 1
ATOM 1418 C CA . LYS A 1 178 ? 21.060 2.198 -1.895 1.00 94.25 178 LYS A CA 1
ATOM 1419 C C . LYS A 1 178 ? 20.614 0.783 -1.514 1.00 94.25 178 LYS A C 1
ATOM 1421 O O . LYS A 1 178 ? 21.072 0.254 -0.509 1.00 94.25 178 LYS A O 1
ATOM 1426 N N . CYS A 1 179 ? 19.732 0.154 -2.295 1.00 96.00 179 CYS A N 1
ATOM 1427 C CA . CYS A 1 179 ? 19.296 -1.214 -2.029 1.00 96.00 179 CYS A CA 1
ATOM 1428 C C . CYS A 1 179 ? 20.372 -2.258 -2.352 1.00 96.00 179 CYS A C 1
ATOM 1430 O O . CYS A 1 179 ? 20.335 -3.328 -1.757 1.00 96.00 179 CYS A O 1
ATOM 1432 N N . ALA A 1 180 ? 21.329 -1.958 -3.241 1.00 94.69 180 ALA A N 1
ATOM 1433 C CA . ALA A 1 180 ? 22.358 -2.909 -3.678 1.00 94.69 180 ALA A CA 1
ATOM 1434 C C . ALA A 1 180 ? 23.304 -3.355 -2.552 1.00 94.69 180 ALA A C 1
ATOM 1436 O O . ALA A 1 180 ? 23.855 -4.448 -2.615 1.00 94.69 180 ALA A O 1
ATOM 1437 N N . SER A 1 181 ? 23.463 -2.535 -1.512 1.00 93.50 181 SER A N 1
ATOM 1438 C CA . SER A 1 181 ? 24.292 -2.822 -0.335 1.00 93.50 181 SER A CA 1
ATOM 1439 C C . SER A 1 181 ? 23.498 -2.844 0.979 1.00 93.50 181 SER A C 1
ATOM 1441 O O . SER A 1 181 ? 24.080 -2.817 2.061 1.00 93.50 181 SER A O 1
ATOM 1443 N N . CYS A 1 182 ? 22.162 -2.877 0.921 1.00 94.62 182 CYS A N 1
ATOM 1444 C CA . CYS A 1 182 ? 21.316 -2.780 2.110 1.00 94.62 182 CYS A CA 1
ATOM 1445 C C . CYS A 1 182 ? 21.141 -4.137 2.807 1.00 94.62 182 CYS A C 1
ATOM 1447 O O . CYS A 1 182 ? 20.587 -5.073 2.235 1.00 94.62 182 CYS A O 1
ATOM 1449 N N . ASN A 1 183 ? 21.498 -4.209 4.091 1.00 93.56 183 ASN A N 1
ATOM 1450 C CA . ASN A 1 183 ? 21.349 -5.407 4.926 1.00 93.56 183 ASN A CA 1
ATOM 1451 C C . ASN A 1 183 ? 19.890 -5.846 5.176 1.00 93.56 183 ASN A C 1
ATOM 1453 O O . ASN A 1 183 ? 19.655 -6.993 5.541 1.00 93.56 183 ASN A O 1
ATOM 1457 N N . ILE A 1 184 ? 18.907 -4.965 4.965 1.00 93.56 184 ILE A N 1
ATOM 1458 C CA . ILE A 1 184 ? 17.471 -5.271 5.120 1.00 93.56 184 ILE A CA 1
ATOM 1459 C C . ILE A 1 184 ? 16.805 -5.621 3.778 1.00 93.56 184 ILE A C 1
ATOM 1461 O O . ILE A 1 184 ? 15.631 -5.998 3.751 1.00 93.56 184 ILE A O 1
ATOM 1465 N N . TYR A 1 185 ? 17.527 -5.516 2.653 1.00 95.25 185 TYR A N 1
ATOM 1466 C CA . TYR A 1 185 ? 16.945 -5.678 1.317 1.00 95.25 185 TYR A CA 1
ATOM 1467 C C . TYR A 1 185 ? 16.153 -6.977 1.173 1.00 95.25 185 TYR A C 1
ATOM 1469 O O . TYR A 1 185 ? 15.036 -6.949 0.670 1.00 95.25 185 TYR A O 1
ATOM 1477 N N . GLU A 1 186 ? 16.675 -8.084 1.693 1.00 93.50 186 GLU A N 1
ATOM 1478 C CA . GLU A 1 186 ? 16.037 -9.396 1.606 1.00 93.50 186 GLU A CA 1
ATOM 1479 C C . GLU A 1 186 ? 14.618 -9.439 2.186 1.00 93.50 186 GLU A C 1
ATOM 1481 O O . GLU A 1 186 ? 13.818 -10.254 1.736 1.00 93.50 186 GLU A O 1
ATOM 1486 N N . ASN A 1 187 ? 14.275 -8.560 3.136 1.00 93.12 187 ASN A N 1
ATOM 1487 C CA . ASN A 1 187 ? 12.951 -8.502 3.761 1.00 93.12 187 ASN A CA 1
ATOM 1488 C C . ASN A 1 187 ? 11.966 -7.614 2.984 1.00 93.12 187 ASN A C 1
ATOM 1490 O O . ASN A 1 187 ? 10.816 -7.999 2.757 1.00 93.12 187 ASN A O 1
ATOM 1494 N N . CYS A 1 188 ? 12.404 -6.426 2.556 1.00 95.19 188 CYS A N 1
ATOM 1495 C CA . CYS A 1 188 ? 11.525 -5.447 1.906 1.00 95.19 188 CYS A CA 1
ATOM 1496 C C . CYS A 1 188 ? 11.574 -5.485 0.369 1.00 95.19 188 CYS A C 1
ATOM 1498 O O . CYS A 1 188 ? 10.678 -4.956 -0.285 1.00 95.19 188 CYS A O 1
ATOM 1500 N N . LEU A 1 189 ? 12.620 -6.079 -0.212 1.00 96.00 189 LEU A N 1
ATOM 1501 C CA . LEU A 1 189 ? 12.938 -6.140 -1.644 1.00 96.00 189 LEU A CA 1
ATOM 1502 C C . LEU A 1 189 ? 12.882 -4.777 -2.348 1.00 96.00 189 LEU A C 1
ATOM 1504 O O . LEU A 1 189 ? 12.451 -4.649 -3.499 1.00 96.00 189 LEU A O 1
ATOM 1508 N N . GLY A 1 190 ? 13.327 -3.744 -1.635 1.00 95.19 190 GLY A N 1
ATOM 1509 C CA . GLY A 1 190 ? 13.347 -2.369 -2.115 1.00 95.19 190 GLY A CA 1
ATOM 1510 C C . GLY A 1 190 ? 12.017 -1.631 -1.991 1.00 95.19 190 GLY A C 1
ATOM 1511 O O . GLY A 1 190 ? 11.935 -0.544 -2.539 1.00 95.19 190 GLY A O 1
ATOM 1512 N N . GLY A 1 191 ? 11.022 -2.177 -1.278 1.00 95.50 191 GLY A N 1
ATOM 1513 C CA . GLY A 1 191 ? 9.759 -1.505 -0.950 1.00 95.50 191 GLY A CA 1
ATOM 1514 C C . GLY A 1 191 ? 8.622 -1.749 -1.951 1.00 95.50 191 GLY A C 1
ATOM 1515 O O . GLY A 1 191 ? 8.518 -2.811 -2.573 1.00 95.50 191 GLY A O 1
ATOM 1516 N N . CYS A 1 192 ? 7.723 -0.775 -2.077 1.00 95.38 192 CYS A N 1
ATOM 1517 C CA . CYS A 1 192 ? 6.576 -0.805 -2.975 1.00 95.38 192 CYS A CA 1
ATOM 1518 C C . CYS A 1 192 ? 7.003 -0.636 -4.442 1.00 95.38 192 CYS A C 1
ATOM 1520 O O . CYS A 1 192 ? 7.373 0.451 -4.890 1.00 95.38 192 CYS A O 1
ATOM 1522 N N . LYS A 1 193 ? 6.870 -1.712 -5.226 1.00 94.06 193 LYS A N 1
ATOM 1523 C CA . LYS A 1 193 ? 7.238 -1.738 -6.652 1.00 94.06 193 LYS A CA 1
ATOM 1524 C C . LYS A 1 193 ? 6.426 -0.773 -7.511 1.00 94.06 193 LYS A C 1
ATOM 1526 O O . LYS A 1 193 ? 6.981 -0.150 -8.412 1.00 94.06 193 LYS A O 1
ATOM 1531 N N . ALA A 1 194 ? 5.141 -0.602 -7.201 1.00 92.69 194 ALA A N 1
ATOM 1532 C CA . ALA A 1 194 ? 4.288 0.362 -7.891 1.00 92.69 194 ALA A CA 1
ATOM 1533 C C . ALA A 1 194 ? 4.797 1.796 -7.702 1.00 92.69 194 ALA A C 1
ATOM 1535 O O . ALA A 1 194 ? 4.903 2.554 -8.662 1.00 92.69 194 ALA A O 1
ATOM 1536 N N . ARG A 1 195 ? 5.170 2.140 -6.466 1.00 93.56 195 ARG A N 1
ATOM 1537 C CA . ARG A 1 195 ? 5.649 3.474 -6.112 1.00 93.56 195 ARG A CA 1
ATOM 1538 C C . ARG A 1 195 ? 7.015 3.778 -6.721 1.00 93.56 195 ARG A C 1
ATOM 1540 O O . ARG A 1 195 ? 7.182 4.846 -7.304 1.00 93.56 195 ARG A O 1
ATOM 1547 N N . ALA A 1 196 ? 7.950 2.829 -6.663 1.00 93.81 196 ALA A N 1
ATOM 1548 C CA . ALA A 1 196 ? 9.242 2.950 -7.341 1.00 93.81 196 ALA A CA 1
ATOM 1549 C C . ALA A 1 196 ? 9.075 3.189 -8.853 1.00 93.81 196 ALA A C 1
ATOM 1551 O O . ALA A 1 196 ? 9.705 4.082 -9.417 1.00 93.81 196 ALA A O 1
ATOM 1552 N N . PHE A 1 197 ? 8.166 2.453 -9.498 1.00 92.75 197 PHE A N 1
ATOM 1553 C CA . PHE A 1 197 ? 7.905 2.603 -10.927 1.00 92.75 197 PHE A CA 1
ATOM 1554 C C . PHE A 1 197 ? 7.266 3.939 -11.294 1.00 92.75 197 PHE A C 1
ATOM 1556 O O . PHE A 1 197 ? 7.709 4.579 -12.239 1.00 92.75 197 PHE A O 1
ATOM 1563 N N . ILE A 1 198 ? 6.254 4.386 -10.550 1.00 90.25 198 ILE A N 1
ATOM 1564 C CA . ILE A 1 198 ? 5.576 5.653 -10.850 1.00 90.25 198 ILE A CA 1
ATOM 1565 C C . ILE A 1 198 ? 6.532 6.845 -10.728 1.00 90.25 198 ILE A C 1
ATOM 1567 O O . ILE A 1 198 ? 6.459 7.775 -11.527 1.00 90.25 198 ILE A O 1
ATOM 1571 N N . VAL A 1 199 ? 7.423 6.828 -9.734 1.00 89.31 199 VAL A N 1
ATOM 1572 C CA . VAL A 1 199 ? 8.330 7.955 -9.479 1.00 89.31 199 VAL A CA 1
ATOM 1573 C C . VAL A 1 199 ? 9.583 7.896 -10.351 1.00 89.31 199 VAL A C 1
ATOM 1575 O O . VAL A 1 199 ? 10.030 8.933 -10.832 1.00 89.31 199 VAL A O 1
ATOM 1578 N N . ALA A 1 200 ? 10.155 6.709 -10.564 1.00 90.31 200 ALA A N 1
ATOM 1579 C CA . ALA A 1 200 ? 11.479 6.560 -11.172 1.00 90.31 200 ALA A CA 1
ATOM 1580 C C . ALA A 1 200 ? 11.500 5.717 -12.461 1.00 90.31 200 ALA A C 1
ATOM 1582 O O . ALA A 1 200 ? 12.574 5.465 -13.002 1.00 90.31 200 ALA A O 1
ATOM 1583 N N . GLY A 1 201 ? 10.348 5.243 -12.942 1.00 90.12 201 GLY A N 1
ATOM 1584 C CA . GLY A 1 201 ? 10.218 4.481 -14.191 1.00 90.12 201 GLY A CA 1
ATOM 1585 C C . GLY A 1 201 ? 10.721 3.033 -14.143 1.00 90.12 201 GLY A C 1
ATOM 1586 O O . GLY A 1 201 ? 10.719 2.359 -15.169 1.00 90.12 201 GLY A O 1
ATOM 1587 N N . ASP A 1 202 ? 11.146 2.531 -12.980 1.00 91.56 202 ASP A N 1
ATOM 1588 C CA . ASP A 1 202 ? 11.712 1.185 -12.823 1.00 91.56 202 ASP A CA 1
ATOM 1589 C C . ASP A 1 202 ? 11.339 0.577 -11.459 1.00 91.56 202 ASP A C 1
ATOM 1591 O O . ASP A 1 202 ? 11.561 1.185 -10.411 1.00 91.56 202 ASP A O 1
ATOM 1595 N N . PHE A 1 203 ? 10.808 -0.651 -11.463 1.00 91.25 203 PHE A N 1
ATOM 1596 C CA . PHE A 1 203 ? 10.436 -1.414 -10.260 1.00 91.25 203 PHE A CA 1
ATOM 1597 C C . PHE A 1 203 ? 11.625 -1.716 -9.336 1.00 91.25 203 PHE A C 1
ATOM 1599 O O . PHE A 1 203 ? 11.453 -2.010 -8.150 1.00 91.25 203 PHE A O 1
ATOM 1606 N N . ASN A 1 204 ? 12.835 -1.726 -9.885 1.00 93.19 204 ASN A N 1
ATOM 1607 C CA . ASN A 1 204 ? 14.053 -2.065 -9.163 1.00 93.19 204 ASN A CA 1
ATOM 1608 C C . ASN A 1 204 ? 14.690 -0.875 -8.445 1.00 93.19 204 ASN A C 1
ATOM 1610 O O . ASN A 1 204 ? 15.584 -1.077 -7.620 1.00 93.19 204 ASN A O 1
ATOM 1614 N N . ASN A 1 205 ? 14.221 0.345 -8.718 1.00 94.88 205 ASN A N 1
ATOM 1615 C CA . ASN A 1 205 ? 14.663 1.507 -7.967 1.00 94.88 205 ASN A CA 1
ATOM 1616 C C . ASN A 1 205 ? 14.219 1.421 -6.498 1.00 94.88 205 ASN A C 1
ATOM 1618 O O . ASN A 1 205 ? 13.175 0.831 -6.199 1.00 94.88 205 ASN A O 1
ATOM 1622 N N . PRO A 1 206 ? 15.005 1.999 -5.571 1.00 95.75 206 PRO A N 1
ATOM 1623 C CA . PRO A 1 206 ? 14.595 2.126 -4.185 1.00 95.75 206 PRO A CA 1
ATOM 1624 C C . PRO A 1 206 ? 13.252 2.835 -4.077 1.00 95.75 206 PRO A C 1
ATOM 1626 O O . PRO A 1 206 ? 13.010 3.850 -4.730 1.00 95.75 206 PRO A O 1
ATOM 1629 N N . ASP A 1 207 ? 12.404 2.320 -3.202 1.00 95.75 207 ASP A N 1
ATOM 1630 C CA . ASP A 1 207 ? 11.173 2.984 -2.831 1.00 95.75 207 ASP A CA 1
ATOM 1631 C C . ASP A 1 207 ? 11.444 4.412 -2.312 1.00 95.75 207 ASP A C 1
ATOM 1633 O O . ASP A 1 207 ? 12.230 4.574 -1.371 1.00 95.75 207 ASP A O 1
ATOM 1637 N N . PRO A 1 208 ? 10.797 5.447 -2.881 1.00 94.38 208 PRO A N 1
ATOM 1638 C CA . PRO A 1 208 ? 10.992 6.835 -2.475 1.00 94.38 208 PRO A CA 1
ATOM 1639 C C . PRO A 1 208 ? 10.529 7.132 -1.043 1.00 94.38 208 PRO A C 1
ATOM 1641 O O . PRO A 1 208 ? 10.916 8.162 -0.509 1.00 94.38 208 PRO A O 1
ATOM 1644 N N . HIS A 1 209 ? 9.744 6.261 -0.396 1.00 96.12 209 HIS A N 1
ATOM 1645 C CA . HIS A 1 209 ? 9.394 6.373 1.029 1.00 96.12 209 HIS A CA 1
ATOM 1646 C C . HIS A 1 209 ? 10.457 5.766 1.959 1.00 96.12 209 HIS A C 1
ATOM 1648 O O . HIS A 1 209 ? 10.376 5.926 3.174 1.00 96.12 209 HIS A O 1
ATOM 1654 N N . CYS A 1 210 ? 11.470 5.073 1.427 1.00 96.62 210 CYS A N 1
ATOM 1655 C CA . CYS A 1 210 ? 12.525 4.462 2.233 1.00 96.62 210 CYS A CA 1
ATOM 1656 C C . CYS A 1 210 ? 13.423 5.527 2.884 1.00 96.62 210 CYS A C 1
ATOM 1658 O O . CYS A 1 210 ? 14.134 6.249 2.186 1.00 96.62 210 CYS A O 1
ATOM 1660 N N . TRP A 1 211 ? 13.464 5.557 4.218 1.00 95.88 211 TRP A N 1
ATOM 1661 C CA . TRP A 1 211 ? 14.272 6.494 5.019 1.00 95.88 211 TRP A CA 1
ATOM 1662 C C . TRP A 1 211 ? 15.684 6.005 5.361 1.00 95.88 211 TRP A C 1
ATOM 1664 O O . TRP A 1 211 ? 16.440 6.729 6.000 1.00 95.88 211 TRP A O 1
ATOM 1674 N N . LYS A 1 212 ? 16.040 4.758 5.031 1.00 93.12 212 LYS A N 1
ATOM 1675 C CA . LYS A 1 212 ? 17.402 4.256 5.268 1.00 93.12 212 LYS A CA 1
ATOM 1676 C C . LYS A 1 212 ? 18.330 4.833 4.207 1.00 93.12 212 LYS A C 1
ATOM 1678 O O . LYS A 1 212 ? 18.008 4.718 3.025 1.00 93.12 212 LYS A O 1
ATOM 1683 N N . GLU A 1 213 ? 19.449 5.423 4.604 1.00 85.94 213 GLU A N 1
ATOM 1684 C CA . GLU A 1 213 ? 20.451 5.941 3.671 1.00 85.94 213 GLU A CA 1
ATOM 1685 C C . GLU A 1 213 ? 21.366 4.823 3.148 1.00 85.94 213 GLU A C 1
ATOM 1687 O O . GLU A 1 213 ? 21.466 3.735 3.726 1.00 85.94 213 GLU A O 1
ATOM 1692 N N . GLY A 1 214 ? 21.985 5.053 1.987 1.00 68.44 214 GLY A N 1
ATOM 1693 C CA . GLY A 1 214 ? 22.955 4.115 1.422 1.00 68.44 214 GLY A CA 1
ATOM 1694 C C . GLY A 1 214 ? 24.263 4.147 2.210 1.00 68.44 214 GLY A C 1
ATOM 1695 O O . GLY A 1 214 ? 24.818 5.219 2.414 1.00 68.44 214 GLY A O 1
ATOM 1696 N N . GLY A 1 215 ? 24.779 2.982 2.611 1.00 55.09 215 GLY A N 1
ATOM 1697 C CA . GLY A 1 215 ? 26.104 2.881 3.237 1.00 55.09 215 GLY A CA 1
ATOM 1698 C C . GLY A 1 215 ? 26.139 2.817 4.766 1.00 55.09 215 GLY A C 1
ATOM 1699 O O . GLY A 1 215 ? 27.237 2.838 5.318 1.00 55.09 215 GLY A O 1
ATOM 1700 N N . ASP A 1 216 ? 25.001 2.658 5.450 1.00 48.44 216 ASP A N 1
ATOM 1701 C CA . ASP A 1 216 ? 24.994 2.274 6.870 1.00 48.44 216 ASP A CA 1
ATOM 1702 C C . ASP A 1 216 ? 25.487 0.823 7.008 1.00 48.44 216 ASP A C 1
ATOM 1704 O O . ASP A 1 216 ? 24.709 -0.137 7.030 1.00 48.44 216 ASP A O 1
ATOM 1708 N N . ASN A 1 217 ? 26.813 0.700 6.997 1.00 38.06 217 ASN A N 1
ATOM 1709 C CA . ASN A 1 217 ? 27.594 -0.503 7.208 1.00 38.06 217 ASN A CA 1
ATOM 1710 C C . ASN A 1 217 ? 27.373 -1.051 8.622 1.00 38.06 217 ASN A C 1
ATOM 1712 O O . ASN A 1 217 ? 27.584 -0.324 9.586 1.00 38.06 217 ASN A O 1
ATOM 1716 N N . LYS A 1 218 ? 27.113 -2.364 8.669 1.00 39.91 218 LYS A N 1
ATOM 1717 C CA . LYS A 1 218 ? 27.208 -3.284 9.818 1.00 39.91 218 LYS A CA 1
ATOM 1718 C C . LYS A 1 218 ? 26.250 -3.036 10.981 1.00 39.91 218 LYS A C 1
ATOM 1720 O O . LYS A 1 218 ? 26.478 -2.116 11.788 1.00 39.91 218 LYS A O 1
#

Sequence (218 aa):
MHDSFRNKKGSFSRALSALENLAEENVKTTVSMVISKLNKDDFQDIIPIIKKYKVKQLYLHNYKCSGMGYKNMAELDLSPQEWKDFYKRALEVRKNNPDITISFDDPIMHLLPDYNERPLVRGSTCGKLSLNIHSNGDITPCGFMSVTIGNILKDDIIKLWKDSPVLNALRNPIPKGKCASCNIYENCLGGCKARAFIVAGDFNNPDPHCWKEGGDNK

Radius of gyration: 18.75 Å; Cα contacts (8 Å, |Δi|>4): 312; chains: 1; bounding box: 54×37×48 Å

Secondary structure (DSSP, 8-state):
-HHHHTT-TTHHHHHHHHHHHHHHTT---EEEEE--TTTTTTGGGGHHHHHHTT--EEEEEPP--STHHHHTHHHHSPPHHHHHHHHHHHHHHHHH-TTSEEE---GGGGGSTT-----SSSS--BTTTB-EE-TTSEEESSTT-----EETTTS-HHHHHHH-HHHHHHHS----GGGGG-TTHHHHTTS-HHHHHHHHS-TTSPPTT--PPTT---

Solvent-accessible surface area (backbone atoms only — not comparable to full-atom values): 12555 Å² total; per-residue (Å²): 110,66,28,67,78,67,74,33,88,63,48,54,60,53,52,51,53,51,42,48,60,34,42,77,70,68,51,90,41,69,50,76,44,74,48,28,66,89,39,62,89,56,62,71,73,49,51,66,56,35,59,73,46,66,39,49,29,42,35,52,37,70,64,61,64,38,74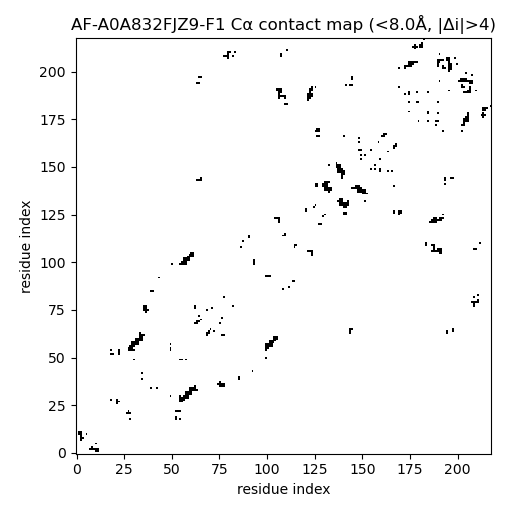,72,37,42,78,42,32,90,77,36,46,63,53,23,63,54,47,54,55,42,51,55,52,51,52,51,54,38,69,77,36,78,91,41,48,69,46,73,80,64,27,56,50,60,77,40,91,90,47,80,83,81,65,98,60,64,24,50,52,49,39,70,81,43,70,26,71,46,97,89,28,41,26,18,43,32,89,67,38,94,55,71,76,48,33,69,88,80,45,61,63,69,57,43,70,72,67,32,69,68,35,52,45,60,68,59,66,59,65,30,76,52,35,61,79,37,92,56,27,85,54,11,62,37,18,45,40,49,56,8,25,70,76,69,76,34,57,40,37,50,22,79,59,58,65,76,70,63,80,83,73,132

Nearest PDB structures (foldseek):
  6c8v-assembly1_A  TM=7.066E-01  e=6.990E-09  Methylorubrum extorquens
  5v1q-assembly1_A  TM=7.507E-01  e=7.336E-07  Streptococcus suis
  5v1s-assembly1_A  TM=7.116E-01  e=3.113E-07  Streptococcus suis
  6efn-assembly1_A-2  TM=7.539E-01  e=2.209E-06  Bacillus subtilis subsp. subtilis str. 168
  5v1t-assembly1_A  TM=7.388E-01  e=3.000E-06  Streptococcus suis

Mean predicted aligned error: 4.0 Å

Foldseek 3Di:
DVCVVVVHPCPVVVVLVVLQVCLVVVHAAEAEDEAWPVCLVPVLVCVVVCVVSVHAEYEYEYQQCADVSVVCVVPIHDALVSVVVSLVVLVVSCVVCVSHHYDYQKLLSLVPPPDDDDDPDAAHCQLPPDWDADPQQFIGSDPSAPDTQDGNVPDDVVCSSPPRPVSVCVRVADADDLLNPDPSCRRHVLIHQSQCCVVPVGSRYHRSSNPDDRPPDD